Protein AF-A0A353NMM6-F1 (afdb_monomer)

Sequence (198 aa):
MDELSTYFFIAVALGTDAFSLALGLGMSGPSRKTVLRTSLTIGLFHILMPLLGLLVGSLLGSAVGKVAVWIGGGILVILGAKMIWEGWPWRRVAYSFQTAKAALAKPKSNVLSTWGGILALSWSVSVDAFGVGISLGTYVGEMSSSGIITLLMILGITAALMAAIGLLLGSWLNNQVGKWAELAGGLVLVGIGIRMFF

Structure (mmCIF, N/CA/C/O backbone):
data_AF-A0A353NMM6-F1
#
_entry.id   AF-A0A353NMM6-F1
#
loop_
_atom_site.group_PDB
_atom_site.id
_atom_site.type_symbol
_atom_site.label_atom_id
_atom_site.label_alt_id
_atom_site.label_comp_id
_atom_site.label_asym_id
_atom_site.label_entity_id
_atom_site.label_seq_id
_atom_site.pdbx_PDB_ins_code
_atom_site.Cartn_x
_atom_site.Cartn_y
_atom_site.Cartn_z
_atom_site.occupancy
_atom_site.B_iso_or_equiv
_atom_site.auth_seq_id
_atom_site.auth_comp_id
_atom_site.auth_asym_id
_atom_site.auth_atom_id
_atom_site.pdbx_PDB_model_num
ATOM 1 N N . MET A 1 1 ? 8.038 21.772 -12.592 1.00 57.50 1 MET A N 1
ATOM 2 C CA . MET A 1 1 ? 7.805 20.879 -11.441 1.00 57.50 1 MET A CA 1
ATOM 3 C C . MET A 1 1 ? 9.068 20.075 -11.265 1.00 57.50 1 MET A C 1
ATOM 5 O O . MET A 1 1 ? 9.554 19.547 -12.258 1.00 57.50 1 MET A O 1
ATOM 9 N N . ASP A 1 2 ? 9.622 20.037 -10.061 1.00 83.88 2 ASP A N 1
ATOM 10 C CA . ASP A 1 2 ? 10.862 19.306 -9.794 1.00 83.88 2 ASP A CA 1
ATOM 11 C C . ASP A 1 2 ? 10.599 17.797 -9.928 1.00 83.88 2 ASP A C 1
ATOM 13 O O . ASP A 1 2 ? 9.498 17.340 -9.600 1.00 83.88 2 ASP A O 1
ATOM 17 N N . GLU A 1 3 ? 11.570 17.004 -10.390 1.00 79.56 3 GLU A N 1
ATOM 18 C CA . GLU A 1 3 ? 11.396 15.552 -10.604 1.00 79.56 3 GLU A CA 1
ATOM 19 C C . GLU A 1 3 ? 10.847 14.839 -9.357 1.00 79.56 3 GLU A C 1
ATOM 21 O O . GLU A 1 3 ? 9.925 14.028 -9.446 1.00 79.56 3 GLU A O 1
ATOM 26 N N . LEU A 1 4 ? 11.325 15.238 -8.174 1.00 86.25 4 LEU A N 1
ATOM 27 C CA . LEU A 1 4 ? 10.863 14.732 -6.880 1.00 86.25 4 LEU A CA 1
ATOM 28 C C . LEU A 1 4 ? 9.371 14.981 -6.634 1.00 86.25 4 LEU A C 1
ATOM 30 O O . LEU A 1 4 ? 8.680 14.105 -6.117 1.00 86.25 4 LEU A O 1
ATOM 34 N N . SER A 1 5 ? 8.862 16.155 -7.018 1.00 87.81 5 SER A N 1
ATOM 35 C CA . SER A 1 5 ? 7.438 16.473 -6.865 1.00 87.81 5 SER A CA 1
ATOM 36 C C . SER A 1 5 ? 6.578 15.576 -7.756 1.00 87.81 5 SER A C 1
ATOM 38 O O . SER A 1 5 ? 5.558 15.058 -7.308 1.00 87.81 5 SER A O 1
ATOM 40 N N . THR A 1 6 ? 7.034 15.307 -8.981 1.00 87.56 6 THR A N 1
ATOM 41 C CA . THR A 1 6 ? 6.346 14.415 -9.924 1.00 87.56 6 THR A CA 1
ATOM 42 C C . THR A 1 6 ? 6.297 12.986 -9.388 1.00 87.56 6 THR A C 1
ATOM 44 O O . THR A 1 6 ? 5.223 12.386 -9.347 1.00 87.56 6 THR A O 1
ATOM 47 N N . TYR A 1 7 ? 7.424 12.458 -8.901 1.00 89.62 7 TYR A N 1
ATOM 48 C CA . TYR A 1 7 ? 7.474 11.122 -8.296 1.00 89.62 7 TYR A CA 1
ATOM 49 C C . TYR A 1 7 ? 6.569 11.009 -7.071 1.00 89.62 7 TYR A C 1
ATOM 51 O O . TYR A 1 7 ? 5.891 9.998 -6.901 1.00 89.62 7 TYR A O 1
ATOM 59 N N . PHE A 1 8 ? 6.507 12.058 -6.250 1.00 91.38 8 PHE A N 1
ATOM 60 C CA . PHE A 1 8 ? 5.617 12.098 -5.098 1.00 91.38 8 PHE A CA 1
ATOM 61 C C . PHE A 1 8 ? 4.139 12.063 -5.503 1.00 91.38 8 PHE A C 1
ATOM 63 O O . PHE A 1 8 ? 3.386 11.256 -4.965 1.00 91.38 8 PHE A O 1
ATOM 70 N N . PHE A 1 9 ? 3.711 12.872 -6.479 1.00 90.00 9 PHE A N 1
ATOM 71 C CA . PHE A 1 9 ? 2.319 12.847 -6.940 1.00 90.00 9 PHE A CA 1
ATOM 72 C C . PHE A 1 9 ? 1.928 11.502 -7.561 1.00 90.00 9 PHE A C 1
ATOM 74 O O . PHE A 1 9 ? 0.830 11.016 -7.294 1.00 90.00 9 PHE A O 1
ATOM 81 N N . ILE A 1 10 ? 2.828 10.873 -8.325 1.00 87.81 10 ILE A N 1
ATOM 82 C CA . ILE A 1 10 ? 2.614 9.518 -8.858 1.00 87.81 10 ILE A CA 1
ATOM 83 C C . ILE A 1 10 ? 2.467 8.510 -7.711 1.00 87.81 10 ILE A C 1
ATOM 85 O O . ILE A 1 10 ? 1.531 7.714 -7.707 1.00 87.81 10 ILE A O 1
ATOM 89 N N . ALA A 1 11 ? 3.354 8.567 -6.717 1.00 90.75 11 ALA A N 1
ATOM 90 C CA . ALA A 1 11 ? 3.318 7.677 -5.563 1.00 90.75 11 ALA A CA 1
ATOM 91 C C . ALA A 1 11 ? 2.033 7.829 -4.736 1.00 90.75 11 ALA A C 1
ATOM 93 O O . ALA A 1 11 ? 1.455 6.828 -4.317 1.00 90.75 11 ALA A O 1
ATOM 94 N N . VAL A 1 12 ? 1.565 9.064 -4.529 1.00 91.88 12 VAL A N 1
ATOM 95 C CA . VAL A 1 12 ? 0.295 9.332 -3.842 1.00 91.88 12 VAL A CA 1
ATOM 96 C C . VAL A 1 12 ? -0.881 8.811 -4.658 1.00 91.88 12 VAL A C 1
ATOM 98 O O . VAL A 1 12 ? -1.766 8.186 -4.085 1.00 91.88 12 VAL A O 1
ATOM 101 N N . ALA A 1 13 ? -0.896 9.050 -5.974 1.00 88.50 13 ALA A N 1
ATOM 102 C CA . ALA A 1 13 ? -1.975 8.605 -6.851 1.00 88.50 13 ALA A CA 1
ATOM 103 C C . ALA A 1 13 ? -2.121 7.077 -6.843 1.00 88.50 13 ALA A C 1
ATOM 105 O O . ALA A 1 13 ? -3.232 6.580 -6.667 1.00 88.50 13 ALA A O 1
ATOM 106 N N . LEU A 1 14 ? -1.009 6.347 -6.963 1.00 85.81 14 LEU A N 1
ATOM 107 C CA . LEU A 1 14 ? -1.009 4.883 -6.915 1.00 85.81 14 LEU A CA 1
ATOM 108 C C . LEU A 1 14 ? -1.380 4.382 -5.518 1.00 85.81 14 LEU A C 1
ATOM 110 O O . LEU A 1 14 ? -2.321 3.621 -5.386 1.00 85.81 14 LEU A O 1
ATOM 114 N N . GLY A 1 15 ? -0.787 4.928 -4.451 1.00 90.44 15 GLY A N 1
ATOM 115 C CA . GLY A 1 15 ? -1.087 4.507 -3.076 1.00 90.44 15 GLY A CA 1
ATOM 116 C C . GLY A 1 15 ? -2.521 4.779 -2.587 1.00 90.44 15 GLY A C 1
ATOM 117 O O . GLY A 1 15 ? -2.859 4.417 -1.452 1.00 90.44 15 GLY A O 1
ATOM 118 N N . THR A 1 16 ? -3.381 5.421 -3.390 1.00 92.31 16 THR A N 1
ATOM 119 C CA . THR A 1 16 ? -4.795 5.642 -3.043 1.00 92.31 16 THR A CA 1
ATOM 120 C C . THR A 1 16 ? -5.586 4.343 -2.912 1.00 92.31 16 THR A C 1
ATOM 122 O O . THR A 1 16 ? -6.474 4.259 -2.055 1.00 92.31 16 THR A O 1
ATOM 125 N N . ASP A 1 17 ? -5.259 3.317 -3.694 1.00 89.94 17 ASP A N 1
ATOM 126 C CA . ASP A 1 17 ? -5.936 2.025 -3.624 1.00 89.94 17 ASP A CA 1
ATOM 127 C C . ASP A 1 17 ? -5.603 1.307 -2.300 1.00 89.94 17 ASP A C 1
ATOM 129 O O . ASP A 1 17 ? -6.513 0.904 -1.563 1.00 89.94 17 ASP A O 1
ATOM 133 N N . ALA A 1 18 ? -4.328 1.315 -1.908 1.00 92.44 18 ALA A N 1
ATOM 134 C CA . ALA A 1 18 ? -3.806 0.835 -0.643 1.00 92.44 18 ALA A CA 1
ATOM 135 C C . ALA A 1 18 ? -4.424 1.587 0.533 1.00 92.44 18 ALA A C 1
ATOM 137 O O . ALA A 1 18 ? -4.825 0.952 1.510 1.00 92.44 18 ALA A O 1
ATOM 138 N N . PHE A 1 19 ? -4.567 2.913 0.437 1.00 94.75 19 PHE A N 1
ATOM 139 C CA . PHE A 1 19 ? -5.262 3.715 1.445 1.00 94.75 19 PHE A CA 1
ATOM 140 C C . PHE A 1 19 ? -6.730 3.310 1.596 1.00 94.75 19 PHE A C 1
ATOM 142 O O . PHE A 1 19 ? -7.186 3.086 2.718 1.00 94.75 19 PHE A O 1
ATOM 149 N N . SER A 1 20 ? -7.472 3.206 0.490 1.00 90.62 20 SER A N 1
ATOM 150 C CA . SER A 1 20 ? -8.910 2.908 0.518 1.00 90.62 20 SER A CA 1
ATOM 151 C C . SER A 1 20 ? -9.197 1.531 1.127 1.00 90.62 20 SER A C 1
ATOM 153 O O . SER A 1 20 ? -10.064 1.388 1.997 1.00 90.62 20 SER A O 1
ATOM 155 N N . LEU A 1 21 ? -8.398 0.531 0.750 1.00 90.31 21 LEU A N 1
ATOM 156 C CA . LEU A 1 21 ? -8.480 -0.821 1.278 1.00 90.31 21 LEU A CA 1
ATOM 157 C C . LEU A 1 21 ? -8.067 -0.855 2.755 1.00 90.31 21 LEU A C 1
ATOM 159 O O . LEU A 1 21 ? -8.762 -1.453 3.584 1.00 90.31 21 LEU A O 1
ATOM 163 N N . ALA A 1 22 ? -6.963 -0.191 3.106 1.00 92.19 22 ALA A N 1
ATOM 164 C CA . ALA A 1 22 ? -6.489 -0.066 4.479 1.00 92.19 22 ALA A CA 1
ATOM 165 C C . ALA A 1 22 ? -7.517 0.611 5.390 1.00 92.19 22 ALA A C 1
ATOM 167 O O . ALA A 1 22 ? -7.695 0.182 6.528 1.00 92.19 22 ALA A O 1
ATOM 168 N N . LEU A 1 23 ? -8.227 1.626 4.900 1.00 91.50 23 LEU A N 1
ATOM 169 C CA . LEU A 1 23 ? -9.288 2.302 5.639 1.00 91.50 23 LEU A CA 1
ATOM 170 C C . LEU A 1 23 ? -10.439 1.350 5.965 1.00 91.50 23 LEU A C 1
ATOM 172 O O . LEU A 1 23 ? -10.849 1.267 7.125 1.00 91.50 23 LEU A O 1
ATOM 176 N N . GLY A 1 24 ? -10.903 0.571 4.984 1.00 87.12 24 GLY A N 1
ATOM 177 C CA . GLY A 1 24 ? -11.946 -0.435 5.201 1.00 87.12 24 GLY A CA 1
ATOM 178 C C . GLY A 1 24 ? -11.522 -1.527 6.187 1.00 87.12 24 GLY A C 1
ATOM 179 O O . GLY A 1 24 ? -12.250 -1.853 7.124 1.00 87.12 24 GLY A O 1
ATOM 180 N N . LEU A 1 25 ? -10.307 -2.057 6.038 1.00 87.69 25 LEU A N 1
ATOM 181 C CA . LEU A 1 25 ? -9.760 -3.056 6.959 1.00 87.69 25 LEU A CA 1
ATOM 182 C C . LEU A 1 25 ? -9.494 -2.503 8.363 1.00 87.69 25 LEU A C 1
ATOM 184 O O . LEU A 1 25 ? -9.669 -3.214 9.356 1.00 87.69 25 LEU A O 1
ATOM 188 N N . GLY A 1 26 ? -9.098 -1.235 8.453 1.00 88.44 26 GLY A N 1
ATOM 189 C CA . GLY A 1 26 ? -8.846 -0.530 9.703 1.00 88.44 26 GLY A CA 1
ATOM 190 C C . GLY A 1 26 ? -10.071 -0.511 10.607 1.00 88.44 26 GLY A C 1
ATOM 191 O O . GLY A 1 26 ? -9.928 -0.591 11.826 1.00 88.44 26 GLY A O 1
ATOM 192 N N . MET A 1 27 ? -11.276 -0.519 10.026 1.00 85.56 27 MET A N 1
ATOM 193 C CA . MET A 1 27 ? -12.527 -0.587 10.784 1.00 85.56 27 MET A CA 1
ATOM 194 C C . MET A 1 27 ? -12.648 -1.853 11.644 1.00 85.56 27 MET A C 1
ATOM 196 O O . MET A 1 27 ? -13.382 -1.854 12.624 1.00 85.56 27 MET A O 1
ATOM 200 N N . SER A 1 28 ? -11.882 -2.908 11.349 1.00 81.56 28 SER A N 1
ATOM 201 C CA . SER A 1 28 ? -11.827 -4.117 12.186 1.00 81.56 28 SER A CA 1
ATOM 202 C C . SER A 1 28 ? -11.021 -3.931 13.483 1.00 81.56 28 SER A C 1
ATOM 204 O O . SER A 1 28 ? -10.936 -4.858 14.284 1.00 81.56 28 SER A O 1
ATOM 206 N N . GLY A 1 29 ? -10.401 -2.765 13.698 1.00 82.81 29 GLY A N 1
ATOM 207 C CA . GLY A 1 29 ? -9.595 -2.465 14.885 1.00 82.81 29 GLY A CA 1
ATOM 208 C C . GLY A 1 29 ? -8.302 -3.290 14.999 1.00 82.81 29 GLY A C 1
ATOM 209 O O . GLY A 1 2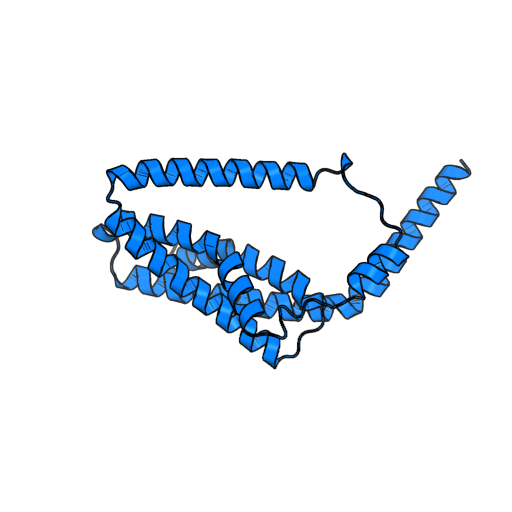9 ? -8.067 -3.898 16.045 1.00 82.81 29 GLY A O 1
ATOM 210 N N . PRO A 1 30 ? -7.450 -3.355 13.956 1.00 85.56 30 PRO A N 1
ATOM 211 C CA . PRO A 1 30 ? -6.214 -4.129 14.007 1.00 85.56 30 PRO A CA 1
ATOM 212 C C . PRO A 1 30 ? -5.247 -3.601 15.077 1.00 85.56 30 PRO A C 1
ATOM 214 O O . PRO A 1 30 ? -5.126 -2.399 15.311 1.00 85.56 30 PRO A O 1
ATOM 217 N N . SER A 1 31 ? -4.488 -4.509 15.700 1.00 89.56 31 SER A N 1
ATOM 218 C CA . SER A 1 31 ? -3.442 -4.132 16.658 1.00 89.56 31 SER A CA 1
ATOM 219 C C . SER A 1 31 ? -2.354 -3.277 15.994 1.00 89.56 31 SER A C 1
ATOM 221 O O . SER A 1 31 ? -2.062 -3.453 14.811 1.00 89.56 31 SER A O 1
ATOM 223 N N . ARG A 1 32 ? -1.658 -2.418 16.756 1.00 90.19 32 ARG A N 1
ATOM 224 C CA . ARG A 1 32 ? -0.536 -1.610 16.223 1.00 90.19 32 ARG A CA 1
ATOM 225 C C . ARG A 1 32 ? 0.543 -2.457 15.534 1.00 90.19 32 ARG A C 1
ATOM 227 O O . ARG A 1 32 ? 1.109 -2.032 14.533 1.00 90.19 32 ARG A O 1
ATOM 234 N N . LYS A 1 33 ? 0.790 -3.676 16.033 1.00 91.25 33 LYS A N 1
ATOM 235 C CA . LYS A 1 33 ? 1.714 -4.638 15.408 1.00 91.25 33 LYS A CA 1
ATOM 236 C C . LYS A 1 33 ? 1.212 -5.085 14.035 1.00 91.25 33 LYS A C 1
ATOM 238 O O . LYS A 1 33 ? 1.990 -5.151 13.091 1.00 91.25 33 LYS A O 1
ATOM 243 N N . THR A 1 34 ? -0.084 -5.365 13.920 1.00 90.75 34 THR A N 1
ATOM 244 C CA . THR A 1 34 ? -0.734 -5.730 12.656 1.00 90.75 34 THR A CA 1
ATOM 245 C C . THR A 1 34 ? -0.717 -4.569 11.670 1.00 90.75 34 THR A C 1
ATOM 247 O O . THR A 1 34 ? -0.433 -4.800 10.498 1.00 90.75 34 THR A O 1
ATOM 250 N N . VAL A 1 35 ? -0.958 -3.338 12.135 1.00 93.38 35 VAL A N 1
ATOM 251 C CA . VAL A 1 35 ? -0.858 -2.127 11.308 1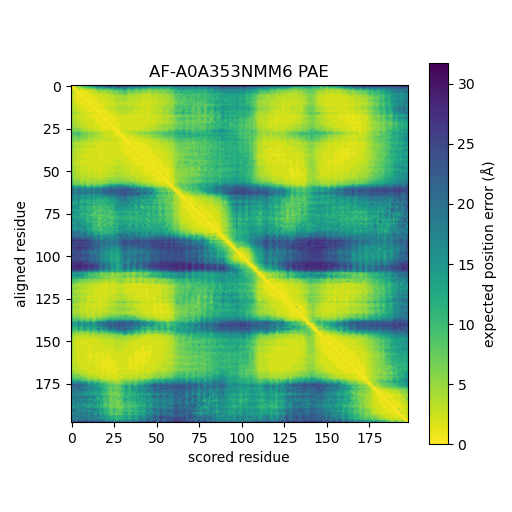.00 93.38 35 VAL A CA 1
ATOM 252 C C . VAL A 1 35 ? 0.537 -2.010 10.709 1.00 93.38 35 VAL A C 1
ATOM 254 O O . VAL A 1 35 ? 0.658 -1.989 9.490 1.00 93.38 35 VAL A O 1
ATOM 257 N N . LEU A 1 36 ? 1.575 -2.038 11.552 1.00 95.00 36 LEU A N 1
ATOM 258 C CA . LEU A 1 36 ? 2.964 -1.929 11.108 1.00 95.00 36 LEU A CA 1
ATOM 259 C C . LEU A 1 36 ? 3.363 -3.070 10.160 1.00 95.00 36 LEU A C 1
ATOM 261 O O . LEU A 1 36 ? 3.972 -2.831 9.123 1.00 95.00 36 LEU A O 1
ATOM 265 N N . ARG A 1 37 ? 2.995 -4.316 10.487 1.00 94.44 37 ARG A N 1
ATOM 266 C CA . ARG A 1 37 ? 3.277 -5.482 9.634 1.00 94.44 37 ARG A CA 1
ATOM 267 C C . ARG A 1 37 ? 2.626 -5.339 8.260 1.00 94.44 37 ARG A C 1
ATOM 269 O O . ARG A 1 37 ? 3.270 -5.591 7.247 1.00 94.44 37 ARG A O 1
ATOM 276 N N . THR A 1 38 ? 1.354 -4.953 8.228 1.00 93.88 38 THR A N 1
ATOM 277 C CA . THR A 1 38 ? 0.576 -4.853 6.986 1.00 93.88 38 THR A CA 1
ATOM 278 C C . THR A 1 38 ? 1.072 -3.696 6.129 1.00 93.88 38 THR A C 1
ATOM 280 O O . THR A 1 38 ? 1.313 -3.894 4.943 1.00 93.88 38 THR A O 1
ATOM 283 N N . SER A 1 39 ? 1.297 -2.519 6.718 1.00 95.94 39 SER A N 1
ATOM 284 C CA . SER A 1 39 ? 1.770 -1.346 5.981 1.00 95.94 39 SER A CA 1
ATOM 285 C C . SER A 1 39 ? 3.167 -1.544 5.396 1.00 95.94 39 SER A C 1
ATOM 287 O O . SER A 1 39 ? 3.390 -1.204 4.237 1.00 95.94 39 SER A O 1
ATOM 289 N N . LEU A 1 40 ? 4.087 -2.161 6.147 1.00 96.62 40 LEU A N 1
ATOM 290 C CA . LEU A 1 40 ? 5.417 -2.503 5.636 1.00 96.62 40 LEU A CA 1
ATOM 291 C C . LEU A 1 40 ? 5.349 -3.529 4.503 1.00 96.62 40 LEU A C 1
ATOM 293 O O . LEU A 1 40 ? 6.070 -3.394 3.520 1.00 96.62 40 LEU A O 1
ATOM 297 N N . THR A 1 41 ? 4.471 -4.531 4.616 1.00 96.31 41 THR A N 1
ATOM 298 C CA . THR A 1 41 ? 4.309 -5.533 3.552 1.00 96.31 41 THR A CA 1
ATOM 299 C C . THR A 1 41 ? 3.748 -4.885 2.286 1.00 96.31 41 THR A C 1
ATOM 301 O O . THR A 1 41 ? 4.292 -5.104 1.210 1.00 96.31 41 THR A O 1
ATOM 304 N N . ILE A 1 42 ? 2.735 -4.018 2.403 1.00 95.75 42 ILE A N 1
ATOM 305 C CA . ILE A 1 42 ? 2.187 -3.265 1.263 1.00 95.75 42 ILE A CA 1
ATOM 306 C C . ILE A 1 42 ? 3.265 -2.389 0.614 1.00 95.75 42 ILE A C 1
ATOM 308 O O . ILE A 1 42 ? 3.434 -2.453 -0.601 1.00 95.75 42 ILE A O 1
ATOM 312 N N . GLY A 1 43 ? 4.027 -1.626 1.403 1.00 95.75 43 GLY A N 1
ATOM 313 C CA . GLY A 1 43 ? 5.111 -0.788 0.883 1.00 95.75 43 GLY A CA 1
ATOM 314 C C . GLY A 1 43 ? 6.201 -1.589 0.172 1.00 95.75 43 GLY A C 1
ATOM 315 O O . GLY A 1 43 ? 6.685 -1.185 -0.880 1.00 95.75 43 GLY A O 1
ATOM 316 N N . LEU A 1 44 ? 6.549 -2.764 0.700 1.00 96.56 44 LEU A N 1
ATOM 317 C CA . LEU A 1 44 ? 7.514 -3.662 0.071 1.00 96.56 44 LEU A CA 1
ATOM 318 C C . LEU A 1 44 ? 6.992 -4.216 -1.262 1.00 96.56 44 LEU A C 1
ATOM 320 O O . LEU A 1 44 ? 7.729 -4.227 -2.244 1.00 96.56 44 LEU A O 1
ATOM 324 N N . PHE A 1 45 ? 5.721 -4.614 -1.337 1.00 95.75 45 PHE A N 1
ATOM 325 C CA . PHE A 1 45 ? 5.102 -5.036 -2.599 1.00 95.75 45 PHE A CA 1
ATOM 326 C C . PHE A 1 45 ? 5.021 -3.898 -3.622 1.00 95.75 45 PHE A C 1
ATOM 328 O O . PHE A 1 45 ? 5.251 -4.132 -4.805 1.00 95.75 45 PHE A O 1
ATOM 335 N N . HIS A 1 46 ? 4.809 -2.667 -3.164 1.00 94.56 46 HIS A N 1
ATOM 336 C CA . HIS A 1 46 ? 4.854 -1.460 -3.985 1.00 94.56 46 HIS A CA 1
ATOM 337 C C . HIS A 1 46 ? 6.261 -1.134 -4.520 1.00 94.56 46 HIS A C 1
ATOM 339 O O . HIS A 1 46 ? 6.380 -0.421 -5.504 1.00 94.56 46 HIS A O 1
ATOM 345 N N . ILE A 1 47 ? 7.333 -1.691 -3.949 1.00 94.75 47 ILE A N 1
ATOM 346 C CA . ILE A 1 47 ? 8.687 -1.625 -4.532 1.00 94.75 47 ILE A CA 1
ATOM 347 C C . ILE A 1 47 ? 8.921 -2.809 -5.477 1.00 94.75 47 ILE A C 1
ATOM 349 O O . ILE A 1 47 ? 9.428 -2.639 -6.586 1.00 94.75 47 ILE A O 1
ATOM 353 N N . LEU A 1 48 ? 8.547 -4.017 -5.045 1.00 94.94 48 LEU A N 1
ATOM 354 C CA . LEU A 1 48 ? 8.794 -5.248 -5.797 1.00 94.94 48 LEU A CA 1
ATOM 355 C C . LEU A 1 48 ? 8.002 -5.313 -7.104 1.00 94.94 48 LEU A C 1
ATOM 357 O O . LEU A 1 48 ? 8.553 -5.723 -8.122 1.00 94.94 48 LEU A O 1
ATOM 361 N N . MET A 1 49 ? 6.728 -4.919 -7.099 1.00 94.00 49 MET A N 1
ATOM 362 C CA . MET A 1 49 ? 5.859 -5.025 -8.273 1.00 94.00 49 MET A CA 1
ATOM 363 C C . MET A 1 49 ? 6.338 -4.148 -9.431 1.00 94.00 49 MET A C 1
ATOM 365 O O . MET A 1 49 ? 6.520 -4.689 -10.522 1.00 94.00 49 MET A O 1
ATOM 369 N N . PRO A 1 50 ? 6.644 -2.851 -9.248 1.00 91.12 50 PRO A N 1
ATOM 370 C CA . PRO A 1 50 ? 7.215 -2.069 -10.334 1.00 91.12 50 PRO A CA 1
ATOM 371 C C . PRO A 1 50 ? 8.588 -2.577 -10.789 1.00 91.12 50 PRO A C 1
ATOM 373 O O . PRO A 1 50 ? 8.901 -2.478 -11.969 1.00 91.12 50 PRO A O 1
ATOM 376 N N . LEU A 1 51 ? 9.398 -3.155 -9.895 1.00 91.31 51 LEU A N 1
ATOM 377 C CA . LEU A 1 51 ? 10.698 -3.728 -10.258 1.00 91.31 51 LEU A CA 1
ATOM 378 C C . LEU A 1 51 ? 10.544 -4.981 -11.137 1.00 91.31 51 LEU A C 1
ATOM 380 O O . LEU A 1 51 ? 11.237 -5.123 -12.144 1.00 91.31 51 LEU A O 1
ATOM 384 N N . LEU A 1 52 ? 9.586 -5.854 -10.810 1.00 90.50 52 LEU A N 1
ATOM 385 C CA . LEU A 1 52 ? 9.199 -6.980 -11.665 1.00 90.50 52 LEU A CA 1
ATOM 386 C C . LEU A 1 52 ? 8.621 -6.494 -12.996 1.00 90.50 52 LEU A C 1
ATOM 388 O O . LEU A 1 52 ? 8.968 -7.025 -14.049 1.00 90.50 52 LEU A O 1
ATOM 392 N N . GLY A 1 53 ? 7.775 -5.465 -12.955 1.00 89.31 53 GLY A N 1
ATOM 393 C CA . GLY A 1 53 ? 7.220 -4.836 -14.146 1.00 89.31 53 GLY A CA 1
ATOM 394 C C . GLY A 1 53 ? 8.318 -4.287 -15.050 1.00 89.31 53 GLY A C 1
ATOM 395 O O . GLY A 1 53 ? 8.289 -4.538 -16.246 1.00 89.31 53 GLY A O 1
ATOM 396 N N . LEU A 1 54 ? 9.327 -3.625 -14.486 1.00 88.56 54 LEU A N 1
ATOM 397 C CA . LEU A 1 54 ? 10.469 -3.078 -15.219 1.00 88.56 54 LEU A CA 1
ATOM 398 C C . LEU A 1 54 ? 11.274 -4.174 -15.920 1.00 88.56 54 LEU A C 1
ATOM 400 O O . LEU A 1 54 ? 11.657 -4.020 -17.082 1.00 88.56 54 LEU A O 1
ATOM 404 N N . LEU A 1 55 ? 11.489 -5.305 -15.247 1.00 87.44 55 LEU A N 1
ATOM 405 C CA . LEU A 1 55 ? 12.163 -6.456 -15.841 1.00 87.44 55 LEU A CA 1
ATOM 406 C C . LEU A 1 55 ? 11.347 -7.029 -17.005 1.00 87.44 55 LEU A C 1
ATOM 408 O O . LEU A 1 55 ? 11.882 -7.231 -18.088 1.00 87.44 55 LEU A O 1
ATOM 412 N N . VAL A 1 56 ? 10.038 -7.212 -16.827 1.00 84.81 56 VAL A N 1
ATOM 413 C CA . VAL A 1 56 ? 9.156 -7.684 -17.905 1.00 84.81 56 VAL A CA 1
ATOM 414 C C . VAL A 1 56 ? 9.099 -6.675 -19.058 1.00 84.81 56 VAL A C 1
ATOM 416 O O . VAL A 1 56 ? 9.224 -7.056 -20.218 1.00 84.81 56 VAL A O 1
ATOM 419 N N . GLY A 1 57 ? 8.967 -5.383 -18.761 1.00 82.56 57 GLY A N 1
ATOM 420 C CA . GLY A 1 57 ? 8.881 -4.312 -19.753 1.00 82.56 57 GLY A CA 1
ATOM 421 C C . GLY A 1 57 ? 10.152 -4.167 -20.588 1.00 82.56 57 GLY A C 1
ATOM 422 O O . GLY A 1 57 ? 10.059 -3.974 -21.799 1.00 82.56 57 GLY A O 1
ATOM 423 N N . SER A 1 58 ? 11.327 -4.337 -19.976 1.00 81.56 58 SER A N 1
ATOM 424 C CA . SER A 1 58 ? 12.602 -4.305 -20.707 1.00 81.56 58 SER A CA 1
ATOM 425 C C . SER A 1 58 ? 12.782 -5.515 -21.635 1.00 81.56 58 SER A C 1
ATOM 427 O O . SER A 1 58 ? 13.350 -5.370 -22.716 1.00 81.56 58 SER A O 1
ATOM 429 N N . LEU A 1 59 ? 12.228 -6.682 -21.278 1.00 80.38 59 LEU A N 1
ATOM 430 C CA . LEU A 1 59 ? 12.243 -7.892 -22.114 1.00 80.38 59 LEU A CA 1
ATOM 431 C C . LEU A 1 59 ? 11.260 -7.839 -23.292 1.00 80.38 59 LEU A C 1
ATOM 433 O O . LEU A 1 59 ? 11.525 -8.431 -24.337 1.00 80.38 59 LEU A O 1
ATOM 437 N N . LEU A 1 60 ? 10.124 -7.153 -23.139 1.00 75.44 60 LEU A N 1
ATOM 438 C CA . LEU A 1 60 ? 9.102 -7.054 -24.188 1.00 75.44 60 LEU A CA 1
ATOM 439 C C . LEU A 1 60 ? 9.560 -6.182 -25.374 1.00 75.44 60 LEU A C 1
ATOM 441 O O . LEU A 1 60 ? 9.086 -6.363 -26.496 1.00 75.44 60 LEU A O 1
ATOM 445 N N . GLY A 1 61 ? 10.510 -5.269 -25.167 1.00 68.62 61 GLY A N 1
ATOM 446 C CA . GLY A 1 61 ? 10.982 -4.353 -26.206 1.00 68.62 61 GLY A CA 1
ATOM 447 C C . GLY A 1 61 ? 9.928 -3.315 -26.633 1.00 68.62 61 GLY A C 1
ATOM 448 O O . GLY A 1 61 ? 8.743 -3.391 -26.300 1.00 68.62 61 GLY A O 1
ATOM 449 N N . SER A 1 62 ? 10.351 -2.306 -27.398 1.00 65.69 62 SER A N 1
ATOM 450 C CA . SER A 1 62 ? 9.527 -1.122 -27.710 1.00 65.69 62 SER A CA 1
ATOM 451 C C . SER A 1 62 ? 8.297 -1.410 -28.587 1.00 65.69 62 SER A C 1
ATOM 453 O O . SER A 1 62 ? 7.268 -0.744 -28.453 1.00 65.69 62 SER A O 1
ATOM 455 N N . ALA A 1 63 ? 8.368 -2.414 -29.469 1.00 64.31 63 ALA A N 1
ATOM 456 C CA . ALA A 1 63 ? 7.271 -2.779 -30.369 1.00 64.31 63 ALA A CA 1
ATOM 457 C C . ALA A 1 63 ? 6.131 -3.517 -29.646 1.00 64.31 63 ALA A C 1
ATOM 459 O O . ALA A 1 63 ? 4.959 -3.203 -29.863 1.00 64.31 63 ALA A O 1
ATOM 460 N N . VAL A 1 64 ? 6.459 -4.448 -28.742 1.00 67.81 64 VAL A N 1
ATOM 461 C CA . VAL A 1 64 ? 5.457 -5.163 -27.933 1.00 67.81 64 VAL A CA 1
ATOM 462 C C . VAL A 1 64 ? 4.938 -4.268 -26.807 1.00 67.81 64 VAL A C 1
ATOM 464 O O . VAL A 1 64 ? 3.754 -4.334 -26.480 1.00 67.81 64 VAL A O 1
ATOM 467 N N . GLY A 1 65 ? 5.774 -3.360 -26.286 1.00 67.00 65 GLY A N 1
ATOM 468 C CA . GLY A 1 65 ? 5.386 -2.365 -25.284 1.00 67.00 65 GLY A CA 1
ATOM 469 C C . GLY A 1 65 ? 4.172 -1.528 -25.699 1.00 67.00 65 GLY A C 1
ATOM 470 O O . GLY A 1 65 ? 3.236 -1.382 -24.917 1.00 67.00 65 GLY A O 1
ATOM 471 N N . LYS A 1 66 ? 4.110 -1.062 -26.956 1.00 70.62 66 LYS A N 1
ATOM 472 C CA . LYS A 1 66 ? 2.937 -0.321 -27.459 1.00 70.62 66 LYS A CA 1
ATOM 473 C C . LYS A 1 66 ? 1.661 -1.162 -27.421 1.00 70.62 66 LYS A C 1
ATOM 475 O O . LYS A 1 66 ? 0.634 -0.679 -26.958 1.00 70.62 66 LYS A O 1
ATOM 480 N N . VAL A 1 67 ? 1.716 -2.417 -27.865 1.00 75.88 67 VAL A N 1
ATOM 481 C CA . VAL A 1 67 ? 0.550 -3.318 -27.843 1.00 75.88 67 VAL A CA 1
ATOM 482 C C . VAL A 1 67 ? 0.122 -3.616 -26.401 1.00 75.88 67 VAL A C 1
ATOM 484 O O . VAL A 1 67 ? -1.067 -3.570 -26.094 1.00 75.88 67 VAL A O 1
ATOM 487 N N . ALA A 1 68 ? 1.080 -3.836 -25.497 1.00 70.31 68 ALA A N 1
ATOM 488 C CA . ALA A 1 68 ? 0.818 -4.065 -24.079 1.00 70.31 68 ALA A CA 1
ATOM 489 C C . ALA A 1 68 ? 0.137 -2.861 -23.404 1.00 70.31 68 ALA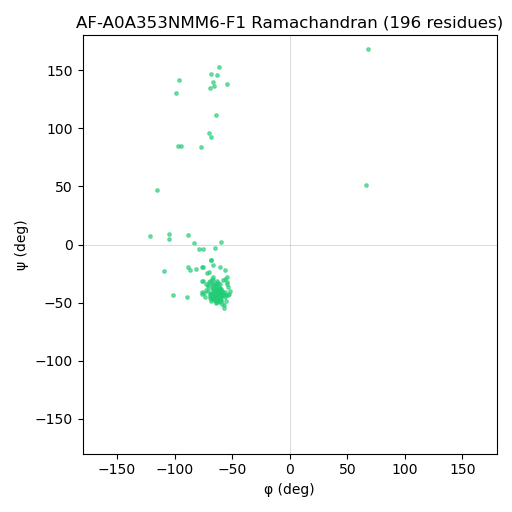 A C 1
ATOM 491 O O . ALA A 1 68 ? -0.811 -3.050 -22.643 1.00 70.31 68 ALA A O 1
ATOM 492 N N . VAL A 1 69 ? 0.554 -1.630 -23.728 1.00 70.06 69 VAL A N 1
ATOM 493 C CA . VAL A 1 69 ? -0.084 -0.399 -23.228 1.00 70.06 69 VAL A CA 1
ATOM 494 C C . VAL A 1 69 ? -1.539 -0.297 -23.695 1.00 70.06 69 VAL A C 1
ATOM 496 O O . VAL A 1 69 ? -2.417 0.006 -22.888 1.00 70.06 69 VAL A O 1
ATOM 499 N N . TRP A 1 70 ? -1.827 -0.607 -24.964 1.00 77.69 70 TRP A N 1
ATOM 500 C CA . TRP A 1 70 ? -3.202 -0.613 -25.483 1.00 77.69 70 TRP A CA 1
ATOM 501 C C . TRP A 1 70 ? -4.080 -1.672 -24.804 1.00 77.69 70 TRP A C 1
ATOM 503 O O . TRP A 1 70 ? -5.220 -1.383 -24.439 1.00 77.69 70 TRP A O 1
ATOM 513 N N . ILE A 1 71 ? -3.546 -2.876 -24.578 1.00 76.81 71 ILE A N 1
ATOM 514 C CA . ILE A 1 71 ? -4.254 -3.945 -23.858 1.00 76.81 71 ILE A CA 1
ATOM 515 C C . ILE A 1 71 ? -4.518 -3.534 -22.401 1.00 76.81 71 ILE A C 1
ATOM 517 O O . ILE A 1 71 ? -5.648 -3.659 -21.929 1.00 76.81 71 ILE A O 1
ATOM 521 N N . GLY A 1 72 ? -3.512 -2.996 -21.703 1.00 72.31 72 GLY A N 1
ATOM 522 C CA . GLY A 1 72 ? -3.646 -2.508 -20.328 1.00 72.31 72 GLY A CA 1
ATOM 523 C C . GLY A 1 72 ? -4.681 -1.388 -20.201 1.00 72.31 72 GLY A C 1
ATOM 524 O O . GLY A 1 72 ? -5.539 -1.437 -19.319 1.00 72.31 72 GLY A O 1
ATOM 525 N N . GLY A 1 73 ? -4.673 -0.432 -21.136 1.00 74.56 73 GLY A N 1
ATOM 526 C CA . GLY A 1 73 ? -5.692 0.614 -21.231 1.00 74.56 73 GLY A CA 1
ATOM 527 C C . GLY A 1 73 ? -7.102 0.051 -21.435 1.00 74.56 73 GLY A C 1
ATOM 528 O O . GLY A 1 73 ? -8.033 0.465 -20.747 1.00 74.56 73 GLY A O 1
ATOM 529 N N . GLY A 1 74 ? -7.265 -0.946 -22.311 1.00 83.56 74 GLY A N 1
ATOM 530 C CA . GLY A 1 74 ? -8.546 -1.627 -22.523 1.00 83.56 74 GLY A CA 1
ATOM 531 C C . GLY A 1 74 ? -9.068 -2.333 -21.267 1.00 83.56 74 GLY A C 1
ATOM 532 O O . GLY A 1 74 ? -10.240 -2.185 -20.915 1.00 83.56 74 GLY A O 1
ATOM 533 N N . ILE A 1 75 ? -8.195 -3.044 -20.546 1.00 76.75 75 ILE A N 1
ATOM 534 C CA . ILE A 1 75 ? -8.544 -3.697 -19.274 1.00 76.75 75 ILE A CA 1
ATOM 535 C C . ILE A 1 75 ? -8.981 -2.656 -18.233 1.00 76.75 75 ILE A C 1
ATOM 537 O O . ILE A 1 75 ? -9.997 -2.860 -17.566 1.00 76.75 75 ILE A O 1
ATOM 541 N N . LEU A 1 76 ? -8.268 -1.530 -18.124 1.00 72.00 76 LEU A N 1
ATOM 542 C CA . LEU A 1 76 ? -8.615 -0.439 -17.206 1.00 72.00 76 LEU A CA 1
ATOM 543 C C . LEU A 1 76 ? -9.980 0.179 -17.528 1.00 72.00 76 LEU A C 1
ATOM 545 O O . LEU A 1 76 ? -10.769 0.408 -16.612 1.00 72.00 76 LEU A O 1
ATOM 549 N N . VAL A 1 77 ? -10.297 0.397 -18.808 1.00 81.38 77 VAL A N 1
ATOM 550 C CA . VAL A 1 77 ? -11.620 0.892 -19.230 1.00 81.38 77 VAL A CA 1
ATOM 551 C C . VAL A 1 77 ? -12.723 -0.089 -18.832 1.00 81.38 77 VAL A C 1
ATOM 553 O O . VAL A 1 77 ? -13.741 0.330 -18.282 1.00 81.38 77 VAL A O 1
ATOM 556 N N . ILE A 1 78 ? -12.520 -1.391 -19.053 1.00 85.31 78 ILE A N 1
ATOM 557 C CA . ILE A 1 78 ? -13.495 -2.428 -18.680 1.00 85.31 78 ILE A CA 1
ATOM 558 C C . ILE A 1 78 ? -13.689 -2.471 -17.160 1.00 85.31 78 ILE A C 1
ATOM 560 O O . ILE A 1 78 ? -14.826 -2.517 -16.684 1.00 85.31 78 ILE A O 1
ATOM 564 N N . LEU A 1 79 ? -12.599 -2.435 -16.391 1.00 72.31 79 LEU A N 1
ATOM 565 C CA . LEU A 1 79 ? -12.662 -2.464 -14.932 1.00 72.31 79 LEU A CA 1
ATOM 566 C C . LEU A 1 79 ? -13.346 -1.205 -14.382 1.00 72.31 79 LEU A C 1
ATOM 568 O O . LEU A 1 79 ? -14.242 -1.318 -13.546 1.00 72.31 79 LEU A O 1
ATOM 572 N N . GLY A 1 80 ? -13.001 -0.026 -14.906 1.00 71.38 80 GLY A N 1
ATOM 573 C CA . GLY A 1 80 ? -13.643 1.239 -14.551 1.00 71.38 80 GLY A CA 1
ATOM 574 C C . GLY A 1 80 ? -15.137 1.248 -14.881 1.00 71.38 80 GLY A C 1
ATOM 575 O O . GLY A 1 80 ? -15.956 1.607 -14.034 1.00 71.38 80 GLY A O 1
ATOM 576 N N . ALA A 1 81 ? -15.522 0.768 -16.067 1.00 86.50 81 ALA A N 1
ATOM 577 C CA . ALA A 1 81 ? -16.925 0.627 -16.455 1.00 86.50 81 ALA A CA 1
ATOM 578 C C . ALA A 1 81 ? -17.683 -0.336 -15.527 1.00 86.50 81 ALA A C 1
ATOM 580 O O . ALA A 1 81 ? -18.799 -0.033 -15.100 1.00 86.50 81 ALA A O 1
ATOM 581 N N . LYS A 1 82 ? -17.066 -1.464 -15.155 1.00 82.12 82 LYS A N 1
ATOM 582 C CA . LYS A 1 82 ? -17.635 -2.415 -14.193 1.00 82.12 82 LYS A CA 1
ATOM 583 C C . LYS A 1 82 ? -17.844 -1.770 -12.818 1.00 82.12 82 LYS A C 1
ATOM 585 O O . LYS A 1 82 ? -18.914 -1.941 -12.239 1.00 82.12 82 LYS A O 1
ATOM 590 N N . MET A 1 83 ? -16.875 -1.002 -12.317 1.00 75.88 83 MET A N 1
ATOM 591 C CA . MET A 1 83 ? -16.998 -0.291 -11.035 1.00 75.88 83 MET A CA 1
ATOM 592 C C . MET A 1 83 ? -18.141 0.732 -11.056 1.00 75.88 83 MET A C 1
ATOM 594 O O . MET A 1 83 ? -18.923 0.795 -10.107 1.00 75.88 83 MET A O 1
ATOM 598 N N . ILE A 1 84 ? -18.285 1.491 -12.149 1.00 79.00 84 ILE A N 1
ATOM 599 C CA . ILE A 1 84 ? -19.398 2.438 -12.334 1.00 79.00 84 ILE A CA 1
ATOM 600 C C . ILE A 1 84 ? -20.739 1.695 -12.351 1.00 79.00 84 ILE A C 1
ATOM 602 O O . ILE A 1 84 ? -21.690 2.116 -11.692 1.00 79.00 84 ILE A O 1
ATOM 606 N N . TRP A 1 85 ? -20.811 0.575 -13.073 1.00 83.75 85 TRP A N 1
ATOM 607 C CA . TRP A 1 85 ? -22.015 -0.246 -13.178 1.00 83.75 85 TRP A CA 1
ATOM 608 C C . TRP A 1 85 ? -22.435 -0.848 -11.829 1.00 83.75 85 TRP A C 1
ATOM 610 O O . TRP A 1 85 ? -23.613 -0.833 -11.471 1.00 83.75 85 TRP A O 1
ATOM 620 N N . GLU A 1 86 ? -21.480 -1.362 -11.052 1.00 73.94 86 GLU A N 1
ATOM 621 C CA . GLU A 1 86 ? -21.734 -1.940 -9.728 1.00 73.94 86 GLU A CA 1
ATOM 622 C C . GLU A 1 86 ? -22.088 -0.880 -8.677 1.00 73.94 86 GLU A C 1
ATOM 624 O O . GLU A 1 86 ? -22.937 -1.137 -7.822 1.00 73.94 86 GLU A O 1
ATOM 629 N N . GLY A 1 87 ? -21.489 0.311 -8.763 1.00 66.69 87 GLY A N 1
ATOM 630 C CA . GLY A 1 87 ? -21.755 1.441 -7.869 1.00 66.69 87 GLY A CA 1
ATOM 631 C C . GLY A 1 87 ? -23.039 2.219 -8.179 1.00 66.69 87 GLY A C 1
ATOM 632 O O . GLY A 1 87 ? -23.380 3.152 -7.447 1.00 66.69 87 GLY A O 1
ATOM 633 N N . TRP A 1 88 ? -23.761 1.869 -9.248 1.00 83.94 88 TRP A N 1
ATOM 634 C CA . TRP A 1 88 ? -24.916 2.636 -9.705 1.00 83.94 88 TRP A CA 1
ATOM 635 C C . TRP A 1 88 ? -26.096 2.583 -8.706 1.00 83.94 88 TRP A C 1
ATOM 637 O O . TRP A 1 88 ? -26.413 1.514 -8.172 1.00 83.94 88 TRP A O 1
ATOM 647 N N . PRO A 1 89 ? -26.825 3.699 -8.472 1.00 69.56 89 PRO A N 1
ATOM 648 C CA . PRO A 1 89 ? -27.873 3.789 -7.446 1.00 69.56 89 PRO A CA 1
ATOM 649 C C . PRO A 1 89 ? -28.986 2.742 -7.554 1.00 69.56 89 PRO A C 1
ATOM 651 O O . PRO A 1 89 ? -29.543 2.343 -6.535 1.00 69.56 89 PRO A O 1
ATOM 654 N N . TRP A 1 90 ? -29.290 2.282 -8.771 1.00 70.25 90 TRP A N 1
ATOM 655 C CA . TRP A 1 90 ? -30.361 1.317 -9.056 1.00 70.25 90 TRP A CA 1
ATOM 656 C C . TRP A 1 90 ? -30.075 -0.095 -8.512 1.00 70.25 90 TRP A C 1
ATOM 658 O O . TRP A 1 90 ? -30.976 -0.923 -8.428 1.00 70.25 90 TRP A O 1
ATOM 668 N N . ARG A 1 91 ? -28.826 -0.364 -8.101 1.00 58.69 91 ARG A N 1
ATOM 669 C CA . ARG A 1 91 ? -28.381 -1.639 -7.520 1.00 58.69 91 ARG A CA 1
ATOM 670 C C . ARG A 1 91 ? -28.169 -1.580 -6.004 1.00 58.69 91 ARG A C 1
ATOM 672 O O . ARG A 1 91 ? -27.739 -2.570 -5.408 1.00 58.69 91 ARG A O 1
ATOM 679 N N . ARG A 1 92 ? -28.483 -0.447 -5.358 1.00 55.88 92 ARG A N 1
ATOM 680 C CA . ARG A 1 92 ? -28.426 -0.322 -3.896 1.00 55.88 92 ARG A CA 1
ATOM 681 C C . ARG A 1 92 ? -29.542 -1.151 -3.261 1.00 55.88 92 ARG A C 1
ATOM 683 O O . ARG A 1 92 ? -30.669 -0.689 -3.120 1.00 55.88 92 ARG A O 1
ATOM 690 N N . VAL A 1 93 ? -29.215 -2.373 -2.840 1.00 54.31 93 VAL A N 1
ATOM 691 C CA . VAL A 1 93 ? -30.037 -3.119 -1.881 1.00 54.31 93 VAL A CA 1
ATOM 692 C C . VAL A 1 93 ? -30.008 -2.332 -0.573 1.00 54.31 93 VAL A C 1
ATOM 694 O O . VAL A 1 93 ? -28.962 -2.207 0.065 1.00 54.31 93 VAL A O 1
ATOM 697 N N . ALA A 1 94 ? -31.144 -1.748 -0.197 1.00 53.91 94 ALA A N 1
ATOM 698 C CA . ALA A 1 94 ? -31.314 -1.124 1.105 1.00 53.91 94 ALA A CA 1
ATOM 699 C C . ALA A 1 94 ? -31.297 -2.229 2.170 1.00 53.91 94 ALA A C 1
ATOM 701 O O . ALA A 1 94 ? -32.313 -2.856 2.458 1.00 53.91 94 ALA A O 1
ATOM 702 N N . TYR A 1 95 ? -30.122 -2.518 2.725 1.00 55.62 95 TYR A N 1
ATOM 703 C CA . TYR A 1 95 ? -30.024 -3.385 3.890 1.00 55.62 95 TYR A CA 1
ATOM 704 C C . TYR A 1 95 ? -30.620 -2.660 5.095 1.00 55.62 95 TYR A C 1
ATOM 706 O O . TYR 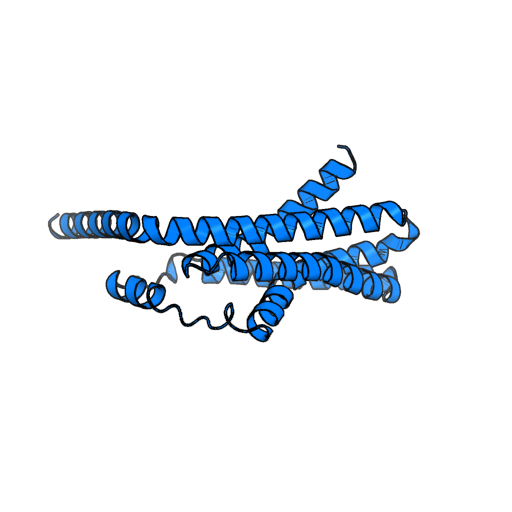A 1 95 ? -30.309 -1.493 5.342 1.00 55.62 95 TYR A O 1
ATOM 714 N N . SER A 1 96 ? -31.450 -3.359 5.872 1.00 52.16 96 SER A N 1
ATOM 715 C CA . SER A 1 96 ? -31.841 -2.875 7.195 1.00 52.16 96 SER A CA 1
ATOM 716 C C . SER A 1 96 ? -30.580 -2.597 8.017 1.00 52.16 96 SER A C 1
ATOM 718 O O . SER A 1 96 ? -29.612 -3.363 7.983 1.00 52.16 96 SER A O 1
ATOM 720 N N . PHE A 1 97 ? -30.584 -1.489 8.758 1.00 52.00 97 PHE A N 1
ATOM 721 C CA . PHE A 1 97 ? -29.443 -1.015 9.543 1.00 52.00 97 PHE A CA 1
ATOM 722 C C . PHE A 1 97 ? -28.910 -2.085 10.510 1.00 52.00 97 PHE A C 1
ATOM 724 O O . PHE A 1 97 ? -27.705 -2.194 10.721 1.00 52.00 97 PHE A O 1
ATOM 731 N N . GLN A 1 98 ? -29.788 -2.945 11.033 1.00 56.97 98 GLN A N 1
ATOM 732 C CA . GLN A 1 98 ? -29.411 -4.079 11.880 1.00 56.97 98 GLN A CA 1
ATOM 733 C C . GLN A 1 98 ? -28.621 -5.148 11.110 1.00 56.97 98 GLN A C 1
ATOM 735 O O . GLN A 1 98 ? -27.660 -5.699 11.642 1.00 56.97 98 GLN A O 1
ATOM 740 N N . THR A 1 99 ? -28.970 -5.409 9.848 1.00 60.88 99 THR A N 1
ATOM 741 C CA . THR A 1 99 ? -28.265 -6.353 8.968 1.00 60.88 99 THR A CA 1
ATOM 742 C C . THR A 1 99 ? -26.915 -5.790 8.525 1.00 60.88 99 THR A C 1
ATOM 744 O O . THR A 1 99 ? -25.926 -6.518 8.527 1.00 60.88 99 THR A O 1
ATOM 747 N N . ALA A 1 100 ? -26.845 -4.486 8.231 1.00 57.81 100 ALA A N 1
ATOM 748 C CA . ALA A 1 100 ? -25.593 -3.790 7.930 1.00 57.81 100 ALA A CA 1
ATOM 749 C C . ALA A 1 100 ? -24.659 -3.754 9.152 1.00 57.81 100 ALA A C 1
ATOM 751 O O . ALA A 1 100 ? -23.482 -4.087 9.035 1.00 57.81 100 ALA A O 1
ATOM 752 N N . LYS A 1 101 ? -25.191 -3.452 10.345 1.00 55.81 101 LYS A N 1
ATOM 753 C CA . LYS A 1 101 ? -24.450 -3.499 11.614 1.00 55.81 101 LYS A CA 1
ATOM 754 C C . LYS A 1 101 ? -23.990 -4.916 11.943 1.00 55.81 101 LYS A C 1
ATOM 756 O O . LYS A 1 101 ? -22.859 -5.071 12.366 1.00 55.81 101 LYS A O 1
ATOM 761 N N . ALA A 1 102 ? -24.798 -5.951 11.706 1.00 57.28 102 ALA A N 1
ATOM 762 C CA . ALA A 1 102 ? -24.400 -7.347 11.910 1.00 57.28 102 ALA A CA 1
ATOM 763 C C . ALA A 1 102 ? -23.363 -7.841 10.881 1.00 57.28 102 ALA A C 1
ATOM 765 O O . ALA A 1 102 ? -22.512 -8.663 11.221 1.00 57.28 102 ALA A O 1
ATOM 766 N N . ALA A 1 103 ? -23.405 -7.339 9.643 1.00 58.50 103 ALA A N 1
ATOM 767 C CA . ALA A 1 103 ? -22.391 -7.601 8.622 1.00 58.50 103 ALA A CA 1
ATOM 768 C C . ALA A 1 103 ? -21.065 -6.881 8.934 1.00 58.50 103 ALA A C 1
ATOM 770 O O . ALA A 1 103 ? -20.004 -7.481 8.791 1.00 58.50 103 ALA A O 1
ATOM 771 N N . LEU A 1 104 ? -21.126 -5.640 9.432 1.00 53.50 104 LEU A N 1
ATOM 772 C CA . LEU A 1 104 ? -19.971 -4.857 9.895 1.00 53.50 104 LEU A CA 1
ATOM 773 C C . LEU A 1 104 ? -19.400 -5.371 11.232 1.00 53.50 104 LEU A C 1
ATOM 775 O O . LEU A 1 104 ? -18.192 -5.345 11.438 1.00 53.50 104 LEU A O 1
ATOM 779 N N . ALA A 1 105 ? -20.249 -5.876 12.131 1.00 51.44 105 ALA A N 1
ATOM 780 C CA . ALA A 1 105 ? -19.875 -6.391 13.453 1.00 51.44 105 ALA A CA 1
ATOM 781 C C . ALA A 1 105 ? -19.373 -7.842 13.435 1.00 51.44 105 ALA A C 1
ATOM 783 O O . ALA A 1 105 ? -19.034 -8.382 14.489 1.00 51.44 105 ALA A O 1
ATOM 784 N N . LYS A 1 106 ? -19.299 -8.489 12.265 1.00 45.34 106 LYS A N 1
ATOM 785 C CA . LYS A 1 106 ? -18.569 -9.749 12.090 1.00 45.34 106 LYS A CA 1
ATOM 786 C C . LYS A 1 106 ? -17.171 -9.460 11.530 1.00 45.34 106 LYS A C 1
ATOM 788 O O . LYS A 1 106 ? -16.971 -9.605 10.324 1.00 45.34 106 LYS A O 1
ATOM 793 N N . PRO A 1 107 ? -16.157 -9.144 12.357 1.00 47.56 107 PRO A N 1
ATOM 794 C CA . PRO A 1 107 ? -14.785 -9.173 11.892 1.00 47.56 107 PRO A CA 1
ATOM 795 C C . PRO A 1 107 ? -14.358 -10.643 11.840 1.00 47.56 107 PRO A C 1
ATOM 797 O O . PRO A 1 107 ? -13.785 -11.191 12.777 1.00 47.56 107 PRO A O 1
ATOM 800 N N . LYS A 1 108 ? -14.679 -11.326 10.742 1.00 49.53 108 LYS A N 1
ATOM 801 C CA . LYS A 1 108 ? -14.024 -12.587 10.373 1.00 49.53 108 LYS A CA 1
ATOM 802 C C . LYS A 1 108 ? -13.252 -12.412 9.073 1.00 49.53 108 LYS A C 1
ATOM 804 O O . LYS A 1 108 ? -13.308 -13.244 8.178 1.00 49.53 108 LYS A O 1
ATOM 809 N N . SER A 1 109 ? -12.479 -11.337 8.973 1.00 53.03 109 SER A N 1
ATOM 810 C CA . SER A 1 109 ? -11.350 -11.319 8.055 1.00 53.03 109 SER A CA 1
ATOM 811 C C . SER A 1 109 ? -10.102 -11.736 8.837 1.00 53.03 109 SER A C 1
ATOM 813 O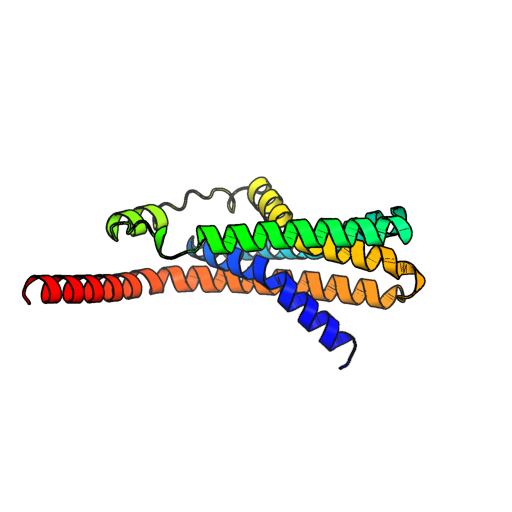 O . SER A 1 109 ? -9.282 -10.928 9.260 1.00 53.03 109 SER A O 1
ATOM 815 N N . ASN A 1 110 ? -9.894 -13.054 8.956 1.00 61.28 110 ASN A N 1
ATOM 816 C CA . ASN A 1 110 ? -8.599 -13.634 9.360 1.00 61.28 110 ASN A CA 1
ATOM 817 C C . ASN A 1 110 ? -7.449 -13.248 8.392 1.00 61.28 110 ASN A C 1
ATOM 819 O O . ASN A 1 110 ? -6.305 -13.675 8.540 1.00 61.28 110 ASN A O 1
ATOM 823 N N . VAL A 1 111 ? -7.750 -12.438 7.376 1.00 71.00 111 VAL A N 1
ATOM 824 C CA . VAL A 1 111 ? -6.823 -11.914 6.380 1.00 71.00 111 VAL A CA 1
ATOM 825 C C . VAL A 1 111 ? -5.696 -11.128 7.052 1.00 71.00 111 VAL A C 1
ATOM 827 O O . VAL A 1 111 ? -4.535 -11.329 6.720 1.00 71.00 111 VAL A O 1
ATOM 830 N N . LEU A 1 112 ? -6.006 -10.303 8.058 1.00 76.44 112 LEU A N 1
ATOM 831 C CA . LEU A 1 112 ? -4.991 -9.547 8.802 1.00 76.44 112 LEU A CA 1
ATOM 832 C C . LEU A 1 112 ? -4.299 -10.372 9.903 1.00 76.44 112 LEU A C 1
ATOM 834 O O . LEU A 1 112 ? -3.194 -10.020 10.331 1.00 76.44 112 LEU A O 1
ATOM 838 N N . SER A 1 113 ? -4.916 -11.467 10.373 1.00 75.12 113 SER A N 1
ATOM 839 C CA . SER A 1 113 ? -4.325 -12.324 11.411 1.00 75.12 113 SER A CA 1
ATOM 840 C C . SER A 1 113 ? -3.213 -13.205 10.845 1.00 75.12 113 SER A C 1
ATOM 842 O O . SER A 1 113 ? -2.148 -13.336 11.453 1.00 75.12 113 SER A O 1
ATOM 844 N N . THR A 1 114 ? -3.409 -13.747 9.645 1.00 85.25 114 THR A N 1
ATOM 845 C CA . THR A 1 114 ? -2.481 -14.702 9.033 1.00 85.25 114 THR A CA 1
ATOM 846 C C . THR A 1 114 ? -1.507 -14.005 8.086 1.00 85.25 114 THR A C 1
ATOM 848 O O . THR A 1 114 ? -1.885 -13.114 7.333 1.00 85.25 114 THR A O 1
ATOM 851 N N . TRP A 1 115 ? -0.247 -14.447 8.073 1.00 85.69 115 TRP A N 1
ATOM 852 C CA . TRP A 1 115 ? 0.756 -13.951 7.122 1.00 85.69 115 TRP A CA 1
ATOM 853 C C . TRP A 1 115 ? 0.326 -14.127 5.662 1.00 85.69 115 TRP A C 1
ATOM 855 O O . TRP A 1 115 ? 0.447 -13.192 4.883 1.00 85.69 115 TRP A O 1
ATOM 865 N N . GLY A 1 116 ? -0.251 -15.281 5.309 1.00 87.19 116 GLY A N 1
ATOM 866 C CA . GLY A 1 116 ? -0.755 -15.528 3.956 1.00 87.19 116 GLY A CA 1
ATOM 867 C C . GLY A 1 116 ? -1.857 -14.557 3.524 1.00 87.19 116 GLY A C 1
ATOM 868 O O . GLY A 1 116 ? -1.898 -14.168 2.364 1.00 87.19 116 GLY A O 1
ATOM 869 N N . GLY A 1 117 ? -2.704 -14.108 4.456 1.00 87.19 117 GLY A N 1
ATOM 870 C CA . GLY A 1 117 ? -3.743 -13.126 4.154 1.00 87.19 117 GLY A CA 1
ATOM 871 C C . GLY A 1 117 ? -3.163 -11.745 3.859 1.00 87.19 117 GLY A C 1
ATOM 872 O O . GLY A 1 117 ? -3.550 -11.126 2.875 1.00 87.19 117 GLY A O 1
ATOM 873 N N . ILE A 1 118 ? -2.178 -11.303 4.645 1.00 90.50 118 ILE A N 1
ATOM 874 C CA . ILE A 1 118 ? -1.467 -10.044 4.382 1.00 90.50 118 ILE A CA 1
ATOM 875 C C . ILE A 1 118 ? -0.704 -10.117 3.065 1.00 90.50 118 ILE A C 1
ATOM 877 O O . ILE A 1 118 ? -0.794 -9.184 2.285 1.00 90.50 118 ILE A O 1
ATOM 881 N N . LEU A 1 119 ? -0.003 -11.218 2.785 1.00 92.69 119 LEU A N 1
ATOM 882 C CA . LEU A 1 119 ? 0.744 -11.373 1.536 1.00 92.69 119 LEU A CA 1
ATOM 883 C C . LEU A 1 119 ? -0.175 -11.365 0.312 1.00 92.69 119 LEU A C 1
ATOM 885 O O . LEU A 1 119 ? 0.095 -10.640 -0.640 1.00 92.69 119 LEU A O 1
ATOM 889 N N . ALA A 1 120 ? -1.274 -12.123 0.342 1.00 90.25 120 ALA A N 1
ATOM 890 C CA . ALA A 1 120 ? -2.246 -12.135 -0.751 1.00 90.25 120 ALA A CA 1
ATOM 891 C C . ALA A 1 120 ? -2.865 -10.748 -0.969 1.00 90.25 120 ALA A C 1
ATOM 893 O O . ALA A 1 120 ? -3.080 -10.326 -2.103 1.00 90.25 120 ALA A O 1
ATOM 894 N N . LEU A 1 121 ? -3.117 -10.024 0.120 1.00 91.38 121 LEU A N 1
ATOM 895 C CA . LEU A 1 121 ? -3.710 -8.700 0.070 1.00 91.38 121 LEU A CA 1
ATOM 896 C C . LEU A 1 121 ? -2.730 -7.635 -0.433 1.00 91.38 121 LEU A C 1
ATOM 898 O O . LEU A 1 121 ? -3.089 -6.849 -1.303 1.00 91.38 121 LEU A O 1
ATOM 902 N N . SER A 1 122 ? -1.493 -7.646 0.068 1.00 92.56 122 SER A N 1
ATOM 903 C CA . SER A 1 122 ? -0.409 -6.790 -0.419 1.00 92.56 122 SER A CA 1
ATOM 904 C C . SER A 1 122 ? -0.102 -7.064 -1.886 1.00 92.56 122 SER A C 1
ATOM 906 O O . SER A 1 122 ? 0.127 -6.125 -2.632 1.00 92.56 122 SER A O 1
ATOM 908 N N . TRP A 1 123 ? -0.163 -8.322 -2.325 1.00 91.69 123 TRP A N 1
ATOM 909 C CA . TRP A 1 123 ? -0.043 -8.641 -3.741 1.00 91.69 123 TRP A CA 1
ATOM 910 C C . TRP A 1 123 ? -1.196 -8.048 -4.549 1.00 91.69 123 TRP A C 1
ATOM 912 O O . TRP A 1 123 ? -0.951 -7.358 -5.533 1.00 91.69 123 TRP A O 1
ATOM 922 N N . SER A 1 124 ? -2.438 -8.273 -4.111 1.00 89.62 124 SER A N 1
ATOM 923 C CA . SER A 1 124 ? -3.636 -7.813 -4.817 1.00 89.62 124 SER A CA 1
ATOM 924 C C . SER A 1 124 ? -3.679 -6.296 -5.0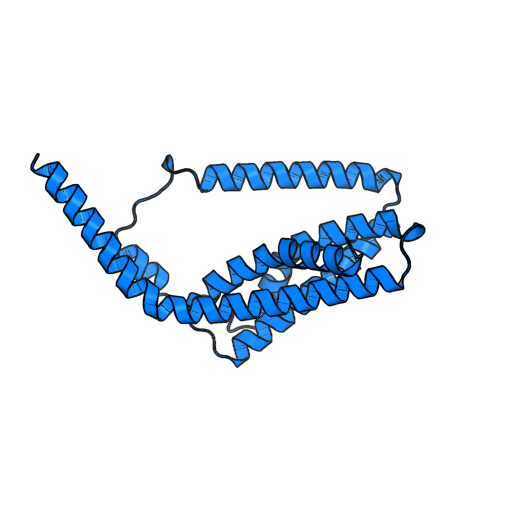03 1.00 89.62 124 SER A C 1
ATOM 926 O O . SER A 1 124 ? -4.104 -5.842 -6.059 1.00 89.62 124 SER A O 1
ATOM 928 N N . VAL A 1 125 ? -3.265 -5.527 -3.993 1.00 90.38 125 VAL A N 1
ATOM 929 C CA . VAL A 1 125 ? -3.293 -4.051 -4.000 1.00 90.38 125 VAL A CA 1
ATOM 930 C C . VAL A 1 125 ? -2.027 -3.423 -4.590 1.00 90.38 125 VAL A C 1
ATOM 932 O O . VAL A 1 125 ? -1.798 -2.239 -4.447 1.00 90.38 125 VAL A O 1
ATOM 935 N N . SER A 1 126 ? -1.127 -4.217 -5.169 1.00 92.00 126 SER A N 1
ATOM 936 C CA . SER A 1 126 ? 0.087 -3.703 -5.827 1.00 92.00 126 SER A CA 1
ATOM 937 C C . SER A 1 126 ? 0.166 -4.102 -7.299 1.00 92.00 126 SER A C 1
ATOM 939 O O . SER A 1 126 ? 1.187 -3.889 -7.955 1.00 92.00 126 SER A O 1
ATOM 941 N N . VAL A 1 127 ? -0.898 -4.714 -7.829 1.00 88.62 127 VAL A N 1
ATOM 942 C CA . VAL A 1 127 ? -0.989 -5.112 -9.241 1.00 88.62 127 VAL A CA 1
ATOM 943 C C . VAL A 1 127 ? -1.048 -3.887 -10.159 1.00 88.62 127 VAL A C 1
ATOM 945 O O . VAL A 1 127 ? -0.563 -3.940 -11.287 1.00 88.62 127 VAL A O 1
ATOM 948 N N . ASP A 1 128 ? -1.590 -2.770 -9.689 1.00 85.88 128 ASP A N 1
ATOM 949 C CA . ASP A 1 128 ? -1.617 -1.501 -10.416 1.00 85.88 128 ASP A CA 1
ATOM 950 C C . ASP A 1 128 ? -0.194 -0.929 -10.618 1.00 85.88 128 ASP A C 1
ATOM 952 O O . ASP A 1 128 ? 0.183 -0.541 -11.729 1.00 85.88 128 ASP A O 1
ATOM 956 N N . ALA A 1 129 ? 0.648 -1.000 -9.584 1.00 88.56 129 ALA A N 1
ATOM 957 C CA . ALA A 1 129 ? 2.034 -0.549 -9.591 1.00 88.56 129 ALA A CA 1
ATOM 958 C C . ALA A 1 129 ? 2.921 -1.397 -10.528 1.00 88.56 129 ALA A C 1
ATOM 960 O O . ALA A 1 129 ? 3.889 -0.893 -11.106 1.00 88.56 129 ALA A O 1
ATOM 961 N N . PHE A 1 130 ? 2.571 -2.669 -10.756 1.00 88.81 130 PHE A N 1
ATOM 962 C CA . PHE A 1 130 ? 3.239 -3.518 -11.752 1.00 88.81 130 PHE A CA 1
ATOM 963 C C . PHE A 1 130 ? 3.115 -2.949 -13.176 1.00 88.81 130 PHE A C 1
ATOM 965 O O . PHE A 1 130 ? 4.096 -2.941 -13.923 1.00 88.81 130 PHE A O 1
ATOM 972 N N . GLY A 1 131 ? 1.946 -2.411 -13.546 1.00 83.75 131 GLY A N 1
ATOM 973 C CA . GLY A 1 131 ? 1.733 -1.788 -14.859 1.00 83.75 131 GLY A CA 1
ATOM 974 C C . GLY A 1 131 ? 2.597 -0.541 -15.079 1.00 83.75 131 GLY A C 1
ATOM 975 O O . GLY A 1 131 ? 3.135 -0.325 -16.171 1.00 83.75 131 GLY A O 1
ATOM 976 N N . VAL A 1 132 ? 2.810 0.241 -14.018 1.00 85.00 132 VAL A N 1
ATOM 977 C CA . VAL A 1 132 ? 3.753 1.371 -14.026 1.00 85.00 132 VAL A CA 1
ATOM 978 C C . VAL A 1 132 ? 5.184 0.872 -14.220 1.00 85.00 132 VAL A C 1
ATOM 980 O O . VAL A 1 132 ? 5.918 1.425 -15.035 1.00 85.00 132 VAL A O 1
ATOM 983 N N . GLY A 1 133 ? 5.553 -0.228 -13.559 1.00 87.88 133 GLY A N 1
ATOM 984 C CA . GLY A 1 133 ? 6.827 -0.912 -13.776 1.00 87.88 133 GLY A CA 1
ATOM 985 C C . GLY A 1 133 ? 7.063 -1.315 -15.229 1.00 87.88 133 GLY A C 1
ATOM 986 O O . GLY A 1 133 ? 8.114 -1.001 -15.780 1.00 87.88 133 GLY A O 1
ATOM 987 N N . ILE A 1 134 ? 6.082 -1.959 -15.876 1.00 83.94 134 ILE A N 1
ATOM 988 C CA . ILE A 1 134 ? 6.172 -2.322 -17.304 1.00 83.94 134 ILE A CA 1
ATOM 989 C C . ILE A 1 134 ? 6.439 -1.086 -18.157 1.00 83.94 134 ILE A C 1
ATOM 991 O O . ILE A 1 134 ? 7.318 -1.112 -19.019 1.00 83.94 134 ILE A O 1
ATOM 995 N N . SER A 1 135 ? 5.711 -0.002 -17.888 1.00 80.31 135 SER A N 1
ATOM 996 C CA . SER A 1 135 ? 5.885 1.261 -18.603 1.00 80.31 135 SER A CA 1
ATOM 997 C C . SER A 1 135 ? 7.319 1.770 -18.449 1.00 80.31 135 SER A C 1
ATOM 999 O O . SER A 1 135 ? 7.993 1.977 -19.455 1.00 80.31 135 SER A O 1
ATOM 1001 N N . LEU A 1 136 ? 7.836 1.852 -17.217 1.00 82.25 136 LEU A N 1
ATOM 1002 C CA . LEU A 1 136 ? 9.229 2.235 -16.944 1.00 82.25 136 LEU A CA 1
ATOM 1003 C C . LEU A 1 136 ? 10.231 1.327 -17.671 1.00 82.25 136 LEU A C 1
ATOM 1005 O O . LEU A 1 136 ? 11.190 1.831 -18.246 1.00 82.25 136 LEU A O 1
ATOM 1009 N N . GLY A 1 137 ? 9.969 0.016 -17.715 1.00 80.25 137 GLY A N 1
ATOM 1010 C CA . GLY A 1 137 ? 10.761 -0.993 -18.428 1.00 80.25 137 GLY A CA 1
ATOM 1011 C C . GLY A 1 137 ? 10.985 -0.681 -19.909 1.00 80.25 137 GLY A C 1
ATOM 1012 O O . GLY A 1 137 ? 12.075 -0.910 -20.432 1.00 80.25 137 GLY A O 1
ATOM 1013 N N . THR A 1 138 ? 9.984 -0.102 -20.574 1.00 73.62 138 THR A N 1
ATOM 1014 C CA . THR A 1 138 ? 10.090 0.294 -21.989 1.00 73.62 138 THR A CA 1
ATOM 1015 C C . THR A 1 138 ? 10.915 1.568 -22.214 1.00 73.62 138 THR A C 1
ATOM 1017 O O . THR A 1 138 ? 11.424 1.763 -23.317 1.00 73.62 138 THR A O 1
ATOM 1020 N N . TYR A 1 139 ? 11.104 2.388 -21.172 1.00 68.31 139 TYR A N 1
ATOM 1021 C CA . TYR A 1 139 ? 11.885 3.636 -21.186 1.00 68.31 139 TYR A CA 1
ATOM 1022 C C . TYR A 1 139 ? 13.258 3.505 -20.500 1.00 68.31 139 TYR A C 1
ATOM 1024 O O . TYR A 1 139 ? 13.960 4.502 -20.325 1.00 68.31 139 TYR A O 1
ATOM 1032 N N . VAL A 1 140 ? 13.684 2.285 -20.138 1.00 64.19 140 VAL A N 1
ATOM 1033 C CA . VAL A 1 140 ? 14.970 2.012 -19.454 1.00 64.19 140 VAL A CA 1
ATOM 1034 C C . VAL A 1 140 ? 16.188 2.550 -20.224 1.00 64.19 140 VA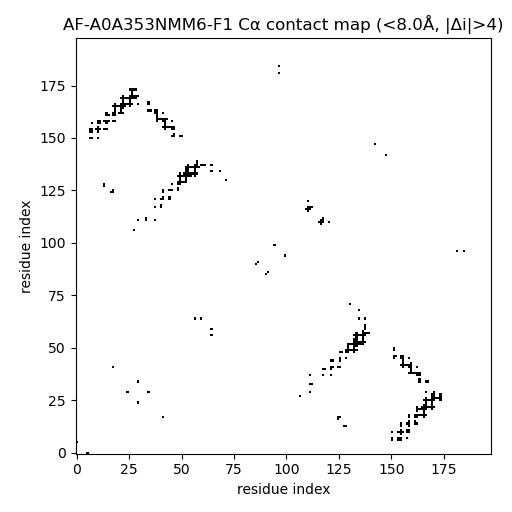L A C 1
ATOM 1036 O O . VAL A 1 140 ? 17.219 2.812 -19.615 1.00 64.19 140 VAL A O 1
ATOM 1039 N N . GLY A 1 141 ? 16.081 2.771 -21.539 1.00 59.25 141 GLY A N 1
ATOM 1040 C CA . GLY A 1 141 ? 17.148 3.382 -22.344 1.00 59.25 141 GLY A CA 1
ATOM 1041 C C . GLY A 1 141 ? 17.316 4.900 -22.179 1.00 59.25 141 GLY A C 1
ATOM 1042 O O . GLY A 1 141 ? 18.374 5.420 -22.520 1.00 59.25 141 GLY A O 1
ATOM 1043 N N . GLU A 1 142 ? 16.309 5.611 -21.664 1.00 61.09 142 GLU A N 1
ATOM 1044 C CA . GLU A 1 142 ? 16.295 7.082 -21.561 1.00 61.09 142 GLU A CA 1
ATOM 1045 C C . GLU A 1 142 ? 16.425 7.580 -20.113 1.00 61.09 142 GLU A C 1
ATOM 1047 O O . GLU A 1 142 ? 16.854 8.709 -19.876 1.00 61.09 142 GLU A O 1
ATOM 1052 N N . MET A 1 143 ? 16.078 6.744 -19.129 1.00 65.81 143 MET A N 1
ATOM 1053 C CA . MET A 1 143 ? 16.028 7.135 -17.720 1.00 65.81 143 MET A CA 1
ATOM 1054 C C . MET A 1 143 ? 17.290 6.708 -16.961 1.00 65.81 143 MET A C 1
ATOM 1056 O O . MET A 1 143 ? 17.701 5.551 -16.998 1.00 65.81 143 MET A O 1
ATOM 1060 N N . SER A 1 144 ? 17.891 7.640 -16.220 1.00 71.62 144 SER A N 1
ATOM 1061 C CA . SER A 1 144 ? 19.071 7.363 -15.395 1.00 71.62 144 SER A CA 1
ATOM 1062 C C . SER A 1 144 ? 18.730 6.397 -14.250 1.00 71.62 144 SER A C 1
ATOM 1064 O O . SER A 1 144 ? 17.712 6.572 -13.573 1.00 71.62 144 SER A O 1
ATOM 1066 N N . SER A 1 145 ? 19.589 5.404 -13.986 1.00 73.56 145 SER A N 1
ATOM 1067 C CA . SER A 1 145 ? 19.364 4.363 -12.964 1.00 73.56 145 SER A CA 1
ATOM 1068 C C . SER A 1 145 ? 19.076 4.926 -11.567 1.00 73.56 145 SER A C 1
ATOM 1070 O O . SER A 1 145 ? 18.369 4.300 -10.778 1.00 73.56 145 SER A O 1
ATOM 1072 N N . SER A 1 146 ? 19.587 6.123 -11.260 1.00 79.75 146 SER A N 1
ATOM 1073 C CA . SER A 1 146 ? 19.308 6.833 -10.008 1.00 79.75 146 SER A CA 1
ATOM 1074 C C . SER A 1 146 ? 17.840 7.253 -9.879 1.00 79.75 146 SER A C 1
ATOM 1076 O O . SER A 1 146 ? 17.257 7.073 -8.812 1.00 79.75 146 SER A O 1
ATOM 1078 N N . GLY A 1 147 ? 17.218 7.744 -10.956 1.00 84.75 147 GLY A N 1
ATOM 1079 C CA . GLY A 1 147 ? 15.829 8.215 -10.953 1.00 84.75 147 GLY A CA 1
ATOM 1080 C C . GLY A 1 147 ? 14.825 7.089 -10.713 1.00 84.75 147 GLY A C 1
ATOM 1081 O O . GLY A 1 147 ? 13.875 7.256 -9.948 1.00 84.75 147 GLY A O 1
ATOM 1082 N N . ILE A 1 148 ? 15.086 5.909 -11.284 1.00 85.44 148 ILE A N 1
ATOM 1083 C CA . ILE A 1 148 ? 14.258 4.712 -11.082 1.00 85.44 148 ILE A CA 1
ATOM 1084 C C . ILE A 1 148 ? 14.274 4.306 -9.604 1.00 85.44 148 ILE A C 1
ATOM 1086 O O . ILE A 1 148 ? 13.219 4.110 -9.006 1.00 85.44 148 ILE A O 1
ATOM 1090 N N . ILE A 1 149 ? 15.456 4.234 -8.985 1.00 89.19 149 ILE A N 1
ATOM 1091 C CA . ILE A 1 149 ? 15.584 3.863 -7.568 1.00 89.19 149 ILE A CA 1
ATOM 1092 C C . ILE A 1 149 ? 14.869 4.885 -6.676 1.00 89.19 149 ILE A C 1
ATOM 1094 O O . ILE A 1 149 ? 14.136 4.496 -5.764 1.00 89.19 149 ILE A O 1
ATOM 1098 N N . THR A 1 150 ? 15.030 6.184 -6.949 1.00 91.00 150 THR A N 1
ATOM 1099 C CA . THR A 1 150 ? 14.344 7.243 -6.198 1.00 91.00 150 THR A CA 1
ATOM 1100 C C . THR A 1 150 ? 12.823 7.117 -6.302 1.00 91.00 150 THR A C 1
ATOM 1102 O O . THR A 1 150 ? 12.148 7.166 -5.273 1.00 91.00 150 THR A O 1
ATOM 1105 N N . LEU A 1 151 ? 12.281 6.891 -7.503 1.00 90.69 151 LEU A N 1
ATOM 1106 C CA . LEU A 1 151 ? 10.846 6.687 -7.708 1.00 90.69 151 LEU A CA 1
ATOM 1107 C C . LEU A 1 151 ? 10.331 5.471 -6.926 1.00 90.69 151 LEU A C 1
ATOM 1109 O O . LEU A 1 151 ? 9.346 5.596 -6.200 1.00 90.69 151 LEU A O 1
ATOM 1113 N N . LEU A 1 152 ? 11.012 4.324 -7.021 1.00 92.44 152 LEU A N 1
ATOM 1114 C CA . LEU A 1 152 ? 10.622 3.100 -6.310 1.00 92.44 152 LEU A CA 1
ATOM 1115 C C . LEU A 1 152 ? 10.585 3.310 -4.792 1.00 92.44 152 LEU A C 1
ATOM 1117 O O . LEU A 1 152 ? 9.630 2.902 -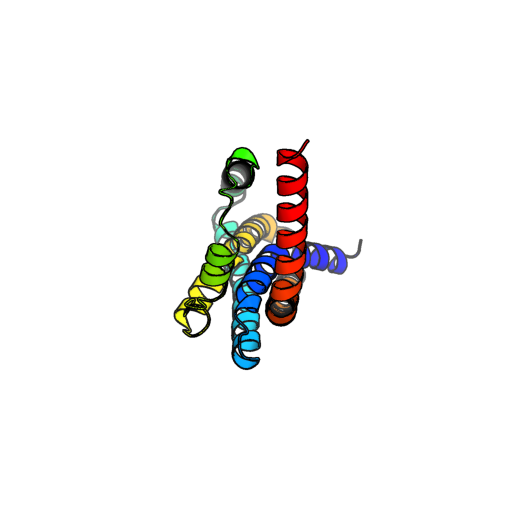4.132 1.00 92.44 152 LEU A O 1
ATOM 1121 N N . MET A 1 153 ? 11.594 3.985 -4.238 1.00 93.88 153 MET A N 1
ATOM 1122 C CA . MET A 1 153 ? 11.657 4.268 -2.803 1.00 93.88 153 MET A CA 1
ATOM 1123 C C . MET A 1 153 ? 10.537 5.208 -2.353 1.00 93.88 153 MET A C 1
ATOM 1125 O O . MET A 1 153 ? 9.887 4.936 -1.342 1.00 93.88 153 MET A O 1
ATOM 1129 N N . ILE A 1 154 ? 10.270 6.281 -3.105 1.00 94.50 154 ILE A N 1
ATOM 1130 C CA . ILE A 1 154 ? 9.167 7.206 -2.802 1.00 94.50 154 ILE A CA 1
ATOM 1131 C C . ILE A 1 154 ? 7.830 6.462 -2.858 1.00 94.50 154 ILE A C 1
ATOM 1133 O O . ILE A 1 154 ? 6.999 6.633 -1.965 1.00 94.50 154 ILE A O 1
ATOM 1137 N N . LEU A 1 155 ? 7.641 5.601 -3.857 1.00 94.19 155 LEU A N 1
ATOM 1138 C CA . LEU A 1 155 ? 6.414 4.840 -4.068 1.00 94.19 155 LEU A CA 1
ATOM 1139 C C . LEU A 1 155 ? 6.164 3.835 -2.934 1.00 94.19 155 LEU A C 1
ATOM 1141 O O . LEU A 1 155 ? 5.089 3.845 -2.335 1.00 94.19 155 LEU A O 1
ATOM 1145 N N . GLY A 1 156 ? 7.178 3.061 -2.542 1.00 94.81 156 GLY A N 1
ATOM 1146 C CA . GLY A 1 156 ? 7.087 2.134 -1.411 1.00 94.81 156 GLY A CA 1
ATOM 1147 C C . GLY A 1 156 ? 6.830 2.815 -0.065 1.00 94.81 156 GLY A C 1
ATOM 1148 O O . GLY A 1 156 ? 5.975 2.370 0.704 1.00 94.81 156 GLY A O 1
ATOM 1149 N N . ILE A 1 157 ? 7.540 3.913 0.223 1.00 96.50 157 ILE A N 1
ATOM 1150 C CA . ILE A 1 157 ? 7.371 4.666 1.477 1.00 96.50 157 ILE A CA 1
ATOM 1151 C C . ILE A 1 157 ? 5.983 5.306 1.531 1.00 96.50 157 ILE A C 1
ATOM 1153 O O . ILE A 1 157 ? 5.295 5.196 2.547 1.00 96.50 157 ILE A O 1
ATOM 1157 N N . THR A 1 158 ? 5.553 5.940 0.442 1.00 96.31 158 THR A N 1
ATOM 1158 C CA . THR A 1 158 ? 4.241 6.594 0.367 1.00 96.31 158 THR A CA 1
ATOM 1159 C C . THR A 1 158 ? 3.123 5.573 0.529 1.00 96.31 158 THR A C 1
ATOM 1161 O O . THR A 1 158 ? 2.240 5.783 1.358 1.00 96.31 158 THR A O 1
ATOM 1164 N N . ALA A 1 159 ? 3.198 4.427 -0.153 1.00 95.75 159 ALA A N 1
ATOM 1165 C CA . ALA A 1 159 ? 2.217 3.354 -0.013 1.00 95.75 159 ALA A CA 1
ATOM 1166 C C . ALA A 1 159 ? 2.170 2.782 1.414 1.00 95.75 159 ALA A C 1
ATOM 1168 O O . ALA A 1 159 ? 1.086 2.582 1.966 1.00 95.75 159 ALA A O 1
ATOM 1169 N N . ALA A 1 160 ? 3.325 2.581 2.062 1.00 96.81 160 ALA A N 1
ATOM 1170 C CA . ALA A 1 160 ? 3.373 2.150 3.459 1.00 96.81 160 ALA A CA 1
ATOM 1171 C C . ALA A 1 160 ? 2.730 3.180 4.401 1.00 96.81 160 ALA A C 1
ATOM 1173 O O . ALA A 1 160 ? 1.951 2.815 5.284 1.00 96.81 160 ALA A O 1
ATOM 1174 N N . LEU A 1 161 ? 3.024 4.470 4.216 1.00 97.19 161 LEU A N 1
ATOM 1175 C CA . LEU A 1 161 ? 2.429 5.542 5.015 1.00 97.19 161 LEU A CA 1
ATOM 1176 C C . LEU A 1 161 ? 0.919 5.626 4.794 1.00 97.19 161 LEU A C 1
ATOM 1178 O O . LEU A 1 161 ? 0.165 5.650 5.763 1.00 97.19 161 LEU A O 1
ATOM 1182 N N . MET A 1 162 ? 0.469 5.601 3.543 1.00 96.31 162 MET A N 1
ATOM 1183 C CA . MET A 1 162 ? -0.948 5.622 3.185 1.00 96.31 162 MET A CA 1
ATOM 1184 C C . MET A 1 162 ? -1.692 4.412 3.757 1.00 96.31 162 MET A C 1
ATOM 1186 O O . MET A 1 162 ? -2.739 4.582 4.379 1.00 96.31 162 MET A O 1
ATOM 1190 N N . ALA A 1 163 ? -1.126 3.209 3.669 1.00 96.00 163 ALA A N 1
ATOM 1191 C CA . ALA A 1 163 ? -1.707 2.022 4.288 1.00 96.00 163 ALA A CA 1
ATOM 1192 C C . ALA A 1 163 ? -1.758 2.125 5.824 1.00 96.00 163 ALA A C 1
ATOM 1194 O O . ALA A 1 163 ? -2.761 1.765 6.443 1.00 96.00 163 ALA A O 1
ATOM 1195 N N . ALA A 1 164 ? -0.705 2.638 6.466 1.00 96.38 164 ALA A N 1
ATOM 1196 C CA . ALA A 1 164 ? -0.690 2.831 7.915 1.00 96.38 164 ALA A CA 1
ATOM 1197 C C . ALA A 1 164 ? -1.748 3.854 8.358 1.00 96.38 164 ALA A C 1
ATOM 1199 O O . ALA A 1 164 ? -2.523 3.579 9.276 1.00 96.38 164 ALA A O 1
ATOM 1200 N N . ILE A 1 165 ? -1.813 5.004 7.681 1.00 96.06 165 ILE A N 1
ATOM 1201 C CA . ILE A 1 165 ? -2.799 6.058 7.940 1.00 96.06 165 ILE A CA 1
ATOM 1202 C C . ILE A 1 165 ? -4.210 5.516 7.710 1.00 96.06 165 ILE A C 1
ATOM 1204 O O . ILE A 1 165 ? -5.067 5.715 8.565 1.00 96.06 165 ILE A O 1
ATOM 1208 N N . GLY A 1 166 ? -4.448 4.780 6.621 1.00 94.69 166 GLY A N 1
ATOM 1209 C CA . GLY A 1 166 ? -5.734 4.144 6.336 1.00 94.69 166 GLY A CA 1
ATOM 1210 C C . GLY A 1 166 ? -6.168 3.202 7.460 1.00 94.69 166 GLY A C 1
ATOM 1211 O O . GLY A 1 166 ? -7.249 3.375 8.016 1.00 94.69 166 GLY A O 1
ATOM 1212 N N . LEU A 1 167 ? -5.307 2.270 7.884 1.00 93.94 167 LEU A N 1
ATOM 1213 C CA . LEU A 1 167 ? -5.631 1.325 8.961 1.00 93.94 167 LEU A CA 1
ATOM 1214 C C . LEU A 1 167 ? -5.920 2.037 10.296 1.00 93.94 167 LEU A C 1
ATOM 1216 O O . LEU A 1 167 ? -6.856 1.665 11.009 1.00 93.94 167 LEU A O 1
ATOM 1220 N N . LEU A 1 168 ? -5.144 3.073 10.632 1.00 93.38 168 LEU A N 1
ATOM 1221 C CA . LEU A 1 168 ? -5.340 3.862 11.852 1.00 93.38 168 LEU A CA 1
ATOM 1222 C C . LEU A 1 168 ? -6.628 4.690 11.793 1.00 93.38 168 LEU A C 1
ATOM 1224 O O . LEU A 1 168 ? -7.433 4.622 12.725 1.00 93.38 168 LEU A O 1
ATOM 1228 N N . LEU A 1 169 ? -6.864 5.418 10.700 1.00 92.06 169 LEU A N 1
ATOM 1229 C CA . LEU A 1 169 ? -8.089 6.192 10.500 1.00 92.06 169 LEU A CA 1
ATOM 1230 C C . LEU A 1 169 ? -9.319 5.288 10.476 1.00 92.06 169 LEU A C 1
ATOM 1232 O O . LEU A 1 169 ? -10.312 5.622 11.110 1.00 92.06 169 LEU A O 1
ATOM 1236 N N . GLY A 1 170 ? -9.248 4.122 9.834 1.0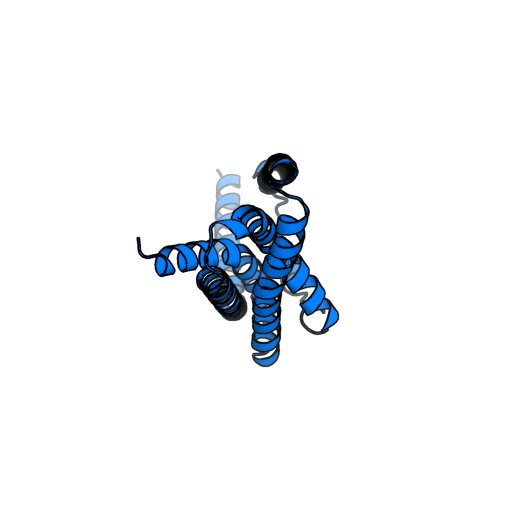0 89.50 170 GLY A N 1
ATOM 1237 C CA . GLY A 1 170 ? -10.324 3.134 9.849 1.00 89.50 170 GLY A CA 1
ATOM 1238 C C . GLY A 1 170 ? -10.657 2.670 11.269 1.00 89.50 170 GLY A C 1
ATOM 1239 O O . GLY A 1 170 ? -11.828 2.607 11.642 1.00 89.50 170 GLY A O 1
ATOM 1240 N N . SER A 1 171 ? -9.638 2.419 12.097 1.00 86.44 171 SER A N 1
ATOM 1241 C CA . SER A 1 171 ? -9.845 2.007 13.494 1.00 86.44 171 SER A CA 1
ATOM 1242 C C . SER A 1 171 ? -10.479 3.109 14.345 1.00 86.44 171 SER A C 1
ATOM 1244 O O . SER A 1 171 ? -11.336 2.837 15.186 1.00 86.44 171 SER A O 1
ATOM 1246 N N . TRP A 1 172 ? -10.116 4.364 14.077 1.00 86.06 172 TRP A N 1
ATOM 1247 C CA . TRP A 1 172 ? -10.735 5.528 14.700 1.00 86.06 172 TRP A CA 1
ATOM 1248 C C . TRP A 1 172 ? -12.185 5.715 14.225 1.00 86.06 172 TRP A C 1
ATOM 1250 O O . TRP A 1 172 ? -13.082 5.933 15.042 1.00 86.06 172 TRP A O 1
ATOM 1260 N N . LEU A 1 173 ? -12.435 5.545 12.922 1.00 82.88 173 LEU A N 1
ATOM 1261 C CA . LEU A 1 173 ? -13.764 5.615 12.319 1.00 82.88 173 LEU A CA 1
ATOM 1262 C C . LEU A 1 173 ? -14.693 4.530 12.864 1.00 82.88 173 LEU A C 1
ATOM 1264 O O . LEU A 1 173 ? -15.862 4.823 13.089 1.00 82.88 173 LEU A O 1
ATOM 1268 N N . ASN A 1 174 ? -14.204 3.323 13.154 1.00 79.69 174 ASN A N 1
ATOM 1269 C CA . ASN A 1 174 ? -15.019 2.258 13.749 1.00 79.69 174 ASN A CA 1
ATOM 1270 C C . ASN A 1 174 ? -15.754 2.718 15.022 1.00 79.69 174 ASN A C 1
ATOM 1272 O O . ASN A 1 174 ? -16.950 2.476 15.183 1.00 79.69 174 ASN A O 1
ATOM 1276 N N . ASN A 1 175 ? -15.066 3.459 15.895 1.00 70.81 175 ASN A N 1
ATOM 1277 C CA . ASN A 1 175 ? -15.649 3.950 17.146 1.00 70.81 175 ASN A CA 1
ATOM 1278 C C . ASN A 1 175 ? -16.686 5.068 16.942 1.00 70.81 175 ASN A C 1
ATOM 1280 O O . ASN A 1 175 ? -17.563 5.251 17.788 1.00 70.81 175 ASN A O 1
ATOM 1284 N N . GLN A 1 176 ? -16.601 5.808 15.834 1.00 73.00 176 GLN A N 1
ATOM 1285 C CA . GLN A 1 176 ? -17.415 7.001 15.583 1.00 73.00 176 GLN A CA 1
ATOM 1286 C C . GLN A 1 176 ? -18.581 6.722 14.626 1.00 73.00 176 GLN A C 1
ATOM 1288 O O . GLN A 1 176 ? -19.712 7.139 14.881 1.00 73.00 176 GLN A O 1
ATOM 1293 N N . VAL A 1 177 ? -18.333 5.983 13.543 1.00 70.12 177 VAL A N 1
ATOM 1294 C CA . VAL A 1 177 ? -19.288 5.735 12.454 1.00 70.12 177 VAL A CA 1
ATOM 1295 C C . VAL A 1 177 ? -20.520 4.986 12.950 1.00 70.12 177 VAL A C 1
ATOM 1297 O O . VAL A 1 177 ? -21.613 5.286 12.488 1.00 70.12 177 VAL A O 1
ATOM 1300 N N . GLY A 1 178 ? -20.396 4.100 13.945 1.00 66.00 178 GLY A N 1
ATOM 1301 C CA . GLY A 1 178 ? -21.555 3.408 14.519 1.00 66.00 178 GLY A CA 1
ATOM 1302 C C . GLY A 1 178 ? -22.641 4.364 15.033 1.00 66.00 178 GLY A C 1
ATOM 1303 O O . GLY A 1 178 ? -23.814 4.166 14.733 1.00 66.00 178 GLY A O 1
ATOM 1304 N N . LYS A 1 179 ? -22.249 5.435 15.739 1.00 68.31 179 LYS A N 1
ATOM 1305 C CA . LYS A 1 179 ? -23.184 6.417 16.321 1.00 68.31 179 LYS A CA 1
ATOM 1306 C C . LYS A 1 179 ? -23.757 7.366 15.266 1.00 68.31 179 LYS A C 1
ATOM 1308 O O . LYS A 1 179 ? -24.952 7.643 15.265 1.00 68.31 179 LYS A O 1
ATOM 1313 N N . TRP A 1 180 ? -22.915 7.843 14.348 1.00 72.31 180 TRP A N 1
ATOM 1314 C CA . TRP A 1 180 ? -23.340 8.758 13.282 1.00 72.31 180 TRP A CA 1
ATOM 1315 C C . TRP A 1 180 ? -24.214 8.075 12.230 1.00 72.31 180 TRP A C 1
ATOM 1317 O O . TRP A 1 180 ? -25.176 8.671 11.752 1.00 72.31 180 TRP A O 1
ATOM 1327 N N . ALA A 1 181 ? -23.921 6.817 11.900 1.00 71.12 181 ALA A N 1
ATOM 1328 C CA . ALA A 1 181 ? -24.736 6.039 10.978 1.00 71.12 181 ALA A CA 1
ATOM 1329 C C . ALA A 1 181 ? -26.118 5.725 11.576 1.00 71.12 181 ALA A C 1
ATOM 1331 O O . ALA A 1 181 ? -27.105 5.721 10.845 1.00 71.12 181 ALA A O 1
ATOM 1332 N N . GLU A 1 182 ? -26.203 5.526 12.897 1.00 72.88 182 GLU A N 1
ATOM 1333 C CA . GLU A 1 182 ? -27.472 5.318 13.605 1.00 72.88 182 GLU A CA 1
ATOM 1334 C C . GLU A 1 182 ? -28.338 6.584 13.591 1.00 72.88 182 GLU A C 1
ATOM 1336 O O . GLU A 1 182 ? -29.517 6.519 13.242 1.00 72.88 182 GLU A O 1
ATOM 1341 N N . LEU A 1 183 ? -27.738 7.752 13.850 1.00 79.94 183 LEU A N 1
ATOM 1342 C CA . LEU A 1 183 ? -28.425 9.043 13.761 1.00 79.94 183 LEU A CA 1
ATOM 1343 C C . LEU A 1 183 ? -28.922 9.335 12.334 1.00 79.94 183 LEU A C 1
ATOM 1345 O O . LEU A 1 183 ? -30.078 9.713 12.143 1.00 79.94 183 LEU A O 1
ATOM 1349 N N . ALA A 1 184 ? -28.067 9.138 11.326 1.00 81.00 184 ALA A N 1
ATOM 1350 C CA . ALA A 1 184 ? -28.416 9.375 9.927 1.00 81.00 184 ALA A CA 1
ATOM 1351 C C . ALA A 1 184 ? -29.509 8.411 9.436 1.00 81.00 184 ALA A C 1
ATOM 1353 O O . ALA A 1 184 ? -30.459 8.839 8.782 1.00 81.00 184 ALA A O 1
ATOM 1354 N N . GLY A 1 185 ? -29.416 7.124 9.789 1.00 75.81 185 GLY A N 1
ATOM 1355 C CA . GLY A 1 185 ? -30.447 6.131 9.482 1.00 75.81 185 GLY A CA 1
ATOM 1356 C C . GLY A 1 185 ? -31.785 6.453 10.151 1.00 75.81 185 GLY A C 1
ATOM 1357 O O . GLY A 1 185 ? -32.827 6.360 9.503 1.00 75.81 185 GLY A O 1
ATOM 1358 N N . GLY A 1 186 ? -31.757 6.903 11.411 1.00 80.81 186 GLY A N 1
ATOM 1359 C CA . GLY A 1 186 ? -32.941 7.372 12.133 1.00 80.81 186 GLY A CA 1
ATOM 1360 C C . GLY A 1 186 ? -33.599 8.580 11.463 1.00 80.81 186 GLY A C 1
ATOM 1361 O O . GLY A 1 186 ? -34.804 8.565 11.228 1.00 80.81 186 GLY A O 1
ATOM 1362 N N . LEU A 1 187 ? -32.812 9.587 11.073 1.00 87.50 187 LEU A N 1
ATOM 1363 C CA . LEU A 1 187 ? -33.300 10.759 10.333 1.00 87.50 187 LEU A CA 1
ATOM 1364 C C . LEU A 1 187 ? -33.942 10.380 8.993 1.00 87.50 187 LEU A C 1
ATOM 1366 O O . LEU A 1 187 ? -35.001 10.906 8.652 1.00 87.50 187 LEU A O 1
ATOM 1370 N N . VAL A 1 188 ? -33.345 9.441 8.253 1.00 85.81 188 VAL A N 1
ATOM 1371 C CA . VAL A 1 188 ? -33.926 8.928 7.003 1.00 85.81 188 VAL A CA 1
ATOM 1372 C C . VAL A 1 188 ? -35.244 8.196 7.268 1.00 85.81 188 VAL A C 1
ATOM 1374 O O . VAL A 1 188 ? -36.208 8.439 6.547 1.00 85.81 188 VAL A O 1
ATOM 1377 N N . LEU A 1 189 ? -35.330 7.352 8.306 1.00 85.69 189 LEU A N 1
ATOM 1378 C CA . LEU A 1 189 ? -36.582 6.676 8.676 1.00 85.69 189 LEU A CA 1
ATOM 1379 C C . LEU A 1 189 ? -37.682 7.670 9.059 1.00 85.69 189 LEU A C 1
ATOM 1381 O O . LEU A 1 189 ? -38.821 7.502 8.633 1.00 85.69 189 LEU A O 1
ATOM 1385 N N . VAL A 1 190 ? -37.343 8.710 9.825 1.00 87.50 190 VAL A N 1
ATOM 1386 C CA . VAL A 1 190 ? -38.278 9.789 10.173 1.00 87.50 190 VAL A CA 1
ATOM 1387 C C . VAL A 1 190 ? -38.752 10.503 8.907 1.00 87.50 190 VAL A C 1
ATOM 1389 O O . VAL A 1 190 ? -39.953 10.687 8.733 1.00 87.50 190 VAL A O 1
ATOM 1392 N N . GLY A 1 191 ? -37.843 10.834 7.985 1.00 88.81 191 GLY A N 1
ATOM 1393 C CA . GLY A 1 191 ? -38.193 11.457 6.706 1.00 88.81 191 GLY A CA 1
ATOM 1394 C C . GLY A 1 191 ? -39.109 10.588 5.837 1.00 88.81 191 GLY A C 1
ATOM 1395 O O . GLY A 1 191 ? -40.090 11.087 5.287 1.00 88.81 191 GLY A O 1
ATOM 1396 N N . ILE A 1 192 ? -38.835 9.282 5.749 1.00 86.94 192 ILE A N 1
ATOM 1397 C CA . ILE A 1 192 ? -39.699 8.325 5.041 1.00 86.94 192 ILE A CA 1
ATOM 1398 C C . ILE A 1 192 ? -41.064 8.219 5.734 1.00 86.94 192 ILE A C 1
ATOM 1400 O O . ILE A 1 192 ? -42.083 8.252 5.052 1.00 86.94 192 ILE A O 1
ATOM 1404 N N . GLY A 1 193 ? -41.098 8.140 7.068 1.00 86.56 193 GLY A N 1
ATOM 1405 C CA . GLY A 1 193 ? -42.335 8.069 7.847 1.00 86.56 193 GLY A CA 1
ATOM 1406 C C . GLY A 1 193 ? -43.220 9.301 7.661 1.00 86.56 193 GLY A C 1
ATOM 1407 O O . GLY A 1 193 ? -44.411 9.156 7.407 1.00 86.56 193 GLY A O 1
ATOM 1408 N N . ILE A 1 194 ? -42.643 10.507 7.691 1.00 92.31 194 ILE A N 1
ATOM 1409 C CA . ILE A 1 194 ? -43.372 11.759 7.421 1.00 92.31 194 ILE A CA 1
ATOM 1410 C C . ILE A 1 194 ? -43.980 11.738 6.011 1.00 92.31 194 ILE A C 1
ATOM 1412 O O . ILE A 1 194 ? -45.144 12.092 5.851 1.00 92.31 194 ILE A O 1
ATOM 1416 N N . ARG A 1 195 ? -43.236 11.253 5.007 1.00 87.75 195 ARG A N 1
ATOM 1417 C CA . ARG A 1 195 ? -43.727 11.098 3.625 1.00 87.75 195 ARG A CA 1
ATOM 1418 C C . ARG A 1 195 ? -44.803 10.009 3.462 1.00 87.75 195 ARG A C 1
ATOM 1420 O O . ARG A 1 195 ? -45.403 9.910 2.406 1.00 87.75 195 ARG A O 1
ATOM 1427 N N . MET A 1 196 ? -45.014 9.132 4.442 1.00 82.94 196 MET A N 1
ATOM 1428 C CA . MET A 1 196 ? -46.134 8.180 4.401 1.00 82.94 196 MET A CA 1
ATOM 1429 C C . MET A 1 196 ? -47.424 8.775 4.978 1.00 82.94 196 MET A C 1
ATOM 1431 O O . MET A 1 196 ? -48.502 8.277 4.663 1.00 82.94 196 MET A O 1
ATOM 1435 N N . PHE A 1 197 ? -47.324 9.812 5.817 1.00 79.19 197 PHE A N 1
ATOM 1436 C CA . PHE A 1 197 ? -48.477 10.508 6.400 1.00 79.19 197 PHE A CA 1
ATOM 1437 C C . PHE A 1 197 ? -49.001 11.670 5.537 1.00 79.19 197 PHE A C 1
ATOM 1439 O O . PHE A 1 197 ? -50.149 12.068 5.728 1.00 79.19 197 PHE A O 1
ATOM 1446 N N . PHE A 1 198 ? -48.189 12.192 4.610 1.00 67.56 198 PHE A N 1
ATOM 1447 C CA . PHE A 1 198 ? -48.531 13.241 3.638 1.00 67.56 198 PHE A CA 1
ATOM 1448 C C . PHE A 1 198 ? -48.322 12.744 2.210 1.00 67.56 198 PHE A C 1
ATOM 1450 O O . PHE A 1 198 ? -49.197 13.019 1.361 1.00 67.56 198 PHE A O 1
#

Mean predicted aligned error: 10.0 Å

Secondary structure (DSSP, 8-state):
--HHHHHHHHHHHHTHHHHHHHHHHHTT---HHHHHHHHHHHHHHHHHHHHHHHHHHHHHHHHHHHHHHHHHHHHHHHHHHHHHHHT-GGG-----HHHHHHHHT----TTTTSHHHHHHHHHHTTHHHHHHHHHHHHTTTTS-HHHHHHHHHHHHHHHHHHHHHHHHHHHHHHHHHHHHHHHHHHHHHHHHHHHHH-

pLDDT: mean 81.31, std 12.7, range [45.34, 97.19]

Radius of gyration: 20.88 Å; Cα contacts (8 Å, |Δi|>4): 215; chains: 1; bounding box: 68×36×48 Å

Nearest PDB structures (foldseek):
  6bat-assembly1_C  TM=2.138E-01  e=2.452E+00  Pyrococcus horikoshii OT3
  6bav-assembly1_B  TM=1.952E-01  e=3.411E+00  Pyrococcus horikoshii OT3
  5llm-assembly1_A  TM=2.059E-01  e=9.177E+00  Homo sapiens

Solvent-accessible surface area (backbone atoms only — not comparable to full-atom values): 10020 Å² total; per-residue (Å²): 131,57,71,69,57,54,40,47,53,53,16,52,62,61,21,45,58,35,19,56,53,22,24,62,56,6,41,66,55,66,51,73,68,47,38,54,54,45,12,52,46,32,9,50,30,37,34,49,28,21,52,53,16,23,55,53,17,49,72,51,33,69,76,48,41,55,55,51,51,54,52,52,50,51,52,50,52,52,53,52,51,50,51,54,63,67,67,34,77,93,66,64,76,83,64,56,68,68,58,50,48,54,59,68,69,54,78,75,66,59,37,73,76,36,68,67,34,40,51,54,48,22,50,66,63,17,55,70,43,20,56,54,10,25,54,50,14,53,42,56,90,78,53,57,74,67,58,56,54,52,40,35,52,48,24,12,52,41,22,17,49,34,18,35,51,16,26,52,51,13,33,56,41,44,76,48,46,62,60,55,51,50,52,52,51,49,53,50,50,51,55,53,52,54,62,72,77,107

Foldseek 3Di:
DDLLVVLLVVLLVLLVLLLVVLLLLLLLVDDPVLLLVLLLLLLVLLLVLLQVLLVVLLVCEQVSLVVVVVVVVVVVVVVVVVVCVCPDPVNDPPDDPVRVCVVSVPPPPCLSVDPVSSNVVSNVSNNVSNNVSSVVNRCVVPDDPVSSVSSSNSNSVSSSVSSSCSSNNSNVCSVVVNVVVVVVVVVVVVVVVVVVVD